Protein AF-F9X211-F1 (afdb_monomer_lite)

Radius of gyration: 18.57 Å; chains: 1; bounding box: 54×47×47 Å

pLDDT: mean 82.19, std 22.1, range [22.78, 98.81]

Organism: Zymoseptoria tritici (strain CBS 115943 / IPO323) (NCBI:txid336722)

InterPro domains:
  IPR004045 Glutathione S-transferase, N-terminal [PF13409] (45-105)
  IPR004045 Glutathione S-transferase, N-terminal [PS50404] (29-111)
  IPR004046 Glutathione S-transferase, C-terminal [PF00043] (162-234)
  IPR010987 Glutathione S-transferase, C-terminal-like [PS50405] (117-248)
  IPR036249 Thioredoxin-like superfamily [SSF52833] (47-133)
  IPR036282 Glutathione S-transferase, C-terminal domain superfamily [SSF47616] (102-243)
  IPR040079 Glutathione transferase family [SFLDS00019] (44-233)

Sequence (248 aa):
MGIEISPWSLIRVVQTAWKCIPASDICTANDITADQTSYINYIKPIILAEELKVDYTMSIIDTKTEWAYRIHPERMVPALRDYDLATGQVARVFESTACLYYLAEKFDTDGTWTGRGPAERAQVHSWMALQTAGLGPTAKFWLYFLRGYPTRESPVQLPRTIDKFREATMKQWDLLDARLSQPEHLYIALPGRPTLADVAFLPFAMPAIFEIFGVDISRWPKIAAWSTRMMERPAVKKVLDMAPNIGQ

Secondary structure (DSSP, 8-state):
-----------EE-----S---GGG----SS-PPPTTTHHHHHHHHHHHHHTT------EE-TTSGGGGGT-TT--S-EEEEE-TTT--EEEEESHHHHHHHHHHHH-TTSTTT-SHHHHHHHHHHHHHHIIIIIHHHHHHHHHHHHTSS-SSS----HHHHHHHHHHHHHHHHHHHHHHTSTT-SSSSSSSS--HHHHHHGGGSSHHHHHHTT--GGGSHHHHHHHHHHHTSHHHHHHHHHGGGTT-

Foldseek 3Di:
DDDPDADDQAKEKDEFEDDDDPPVPADPDQFGAHAPQRLLQQLLLQLLCLVLVHHGDMGTDDLVDPCCCVQPVVSHDDWYWYQDPVVRDIDRGDDSLRSNVVCCVVRVVVCQACHDDDPLNVLSVVLSVCLRVALVVLLVQLLCLVQAVPHNVDHDHDPVSNVVSVVSNVVVLVVQLVQLPDPQPLERRHGPHYHSSRSSCLSRQEPSNCVSVVHDSVVRVSSHSSSVVVCPPPSNVVSVVVRNGPND

Structure (mmCIF, N/CA/C/O backbone):
data_AF-F9X211-F1
#
_entry.id   AF-F9X211-F1
#
loop_
_atom_site.group_PDB
_atom_site.id
_atom_site.type_symbol
_atom_site.label_atom_id
_atom_site.label_alt_id
_atom_site.label_comp_id
_atom_site.label_asym_id
_atom_site.label_entity_id
_atom_site.label_seq_id
_atom_site.pdbx_PDB_ins_code
_atom_site.Cartn_x
_atom_site.Cartn_y
_atom_site.Cartn_z
_atom_site.occupancy
_atom_site.B_iso_or_equiv
_atom_site.auth_seq_id
_atom_site.auth_comp_id
_atom_site.auth_asym_id
_atom_site.auth_atom_id
_atom_site.pdbx_PDB_model_num
ATOM 1 N N . MET A 1 1 ? 38.180 16.757 -7.086 1.00 32.03 1 MET A N 1
ATOM 2 C CA . MET A 1 1 ? 37.660 15.452 -7.547 1.00 32.03 1 MET A CA 1
ATOM 3 C C . MET A 1 1 ? 36.151 15.548 -7.527 1.00 32.03 1 MET A C 1
ATOM 5 O O . MET A 1 1 ? 35.590 15.726 -6.455 1.00 32.03 1 MET A O 1
ATOM 9 N N . GLY A 1 2 ? 35.541 15.604 -8.710 1.00 31.89 2 GLY A N 1
ATOM 10 C CA . GLY A 1 2 ? 34.104 15.798 -8.871 1.00 31.89 2 GLY A CA 1
ATOM 11 C C . GLY A 1 2 ? 33.338 14.564 -8.416 1.00 31.89 2 GLY A C 1
ATOM 12 O O . GLY A 1 2 ? 33.664 13.451 -8.817 1.00 31.89 2 GLY A O 1
ATOM 13 N N . ILE A 1 3 ? 32.348 14.780 -7.558 1.00 25.53 3 ILE A N 1
ATOM 14 C CA . ILE A 1 3 ? 31.328 13.787 -7.244 1.00 25.53 3 ILE A CA 1
ATOM 15 C C . ILE A 1 3 ? 30.276 13.952 -8.340 1.00 25.53 3 ILE A C 1
ATOM 17 O O . ILE A 1 3 ? 29.573 14.959 -8.363 1.00 25.53 3 ILE A O 1
ATOM 21 N N . GLU A 1 4 ? 30.215 13.018 -9.288 1.00 22.78 4 GLU A N 1
ATOM 22 C CA . GLU A 1 4 ? 29.075 12.917 -10.203 1.00 22.78 4 GLU A CA 1
ATOM 23 C C . GLU A 1 4 ? 27.833 12.573 -9.376 1.00 22.78 4 GLU A C 1
ATOM 25 O O . GLU A 1 4 ? 27.704 11.483 -8.817 1.00 22.78 4 GLU A O 1
ATOM 30 N N . ILE A 1 5 ? 26.940 13.552 -9.243 1.00 27.19 5 ILE A N 1
ATOM 31 C CA . ILE A 1 5 ? 25.670 13.411 -8.539 1.00 27.19 5 ILE A CA 1
ATOM 32 C C . ILE A 1 5 ? 24.675 12.802 -9.527 1.00 27.19 5 ILE A C 1
ATOM 34 O O . ILE A 1 5 ? 24.327 13.415 -10.533 1.00 27.19 5 ILE A O 1
ATOM 38 N N . SER A 1 6 ? 24.229 11.583 -9.227 1.00 29.33 6 SER A N 1
ATOM 39 C CA . SER A 1 6 ? 23.206 10.857 -9.982 1.00 29.33 6 SER A CA 1
ATOM 40 C C . SER A 1 6 ? 21.919 11.696 -10.139 1.00 29.33 6 SER A C 1
ATOM 42 O O . SER A 1 6 ? 21.375 12.155 -9.129 1.00 29.33 6 SER A O 1
ATOM 44 N N . PRO A 1 7 ? 21.378 11.860 -11.360 1.00 26.47 7 PRO A N 1
ATOM 45 C CA . PRO A 1 7 ? 20.152 12.602 -11.616 1.00 26.47 7 PRO A CA 1
ATOM 46 C C . PRO A 1 7 ? 18.940 11.737 -11.254 1.00 26.47 7 PRO A C 1
ATOM 48 O O . PRO A 1 7 ? 18.639 10.739 -11.898 1.00 26.47 7 PRO A O 1
ATOM 51 N N . TRP A 1 8 ? 18.271 12.089 -10.157 1.00 28.70 8 TRP A N 1
ATOM 52 C CA . TRP A 1 8 ? 16.987 11.508 -9.774 1.00 28.70 8 TRP A CA 1
ATOM 53 C C . TRP A 1 8 ? 16.081 12.592 -9.202 1.00 28.70 8 TRP A C 1
ATOM 55 O O . TRP A 1 8 ? 16.174 12.964 -8.032 1.00 28.70 8 TRP A O 1
ATOM 65 N N . SER A 1 9 ? 15.214 13.131 -10.054 1.00 25.83 9 SER A N 1
ATOM 66 C CA . SER A 1 9 ? 14.096 14.007 -9.692 1.00 25.83 9 SER A CA 1
ATOM 67 C C . SER A 1 9 ? 12.856 13.140 -9.520 1.00 25.83 9 SER A C 1
ATOM 69 O O . SER A 1 9 ? 12.297 12.654 -10.497 1.00 25.83 9 SER A O 1
ATOM 71 N N . LEU A 1 10 ? 12.455 12.894 -8.277 1.00 28.59 10 LEU A N 1
ATOM 72 C CA . LEU A 1 10 ? 11.209 12.210 -7.953 1.00 28.59 10 LEU A CA 1
ATOM 73 C C . LEU A 1 10 ? 10.558 12.986 -6.819 1.00 28.59 10 LEU A C 1
ATOM 75 O O . LEU A 1 10 ? 11.102 13.076 -5.719 1.00 28.59 10 LEU A O 1
ATOM 79 N N . ILE A 1 11 ? 9.427 13.583 -7.156 1.00 30.09 11 ILE A N 1
ATOM 80 C CA . ILE A 1 11 ? 8.658 14.524 -6.358 1.00 30.09 11 ILE A CA 1
ATOM 81 C C . ILE A 1 11 ? 7.763 13.745 -5.414 1.00 30.09 11 ILE A C 1
ATOM 83 O O . ILE A 1 11 ? 7.150 12.747 -5.788 1.00 30.09 11 ILE A O 1
ATOM 87 N N . ARG A 1 12 ? 7.761 14.139 -4.146 1.00 34.91 12 ARG A N 1
ATOM 88 C CA . ARG A 1 12 ? 7.467 13.202 -3.076 1.00 34.91 12 ARG A CA 1
ATOM 89 C C . ARG A 1 12 ? 6.676 13.893 -1.965 1.00 34.91 12 ARG A C 1
ATOM 91 O O . ARG A 1 12 ? 7.171 14.758 -1.253 1.00 34.91 12 ARG A O 1
ATOM 98 N N . VAL A 1 13 ? 5.406 13.508 -1.867 1.00 31.52 13 VAL A N 1
ATOM 99 C CA . VAL A 1 13 ? 4.410 14.049 -0.934 1.00 31.52 13 VAL A CA 1
ATOM 100 C C . VAL A 1 13 ? 4.615 13.452 0.458 1.00 31.52 13 VAL A C 1
ATOM 102 O O . VAL A 1 13 ? 4.518 12.234 0.624 1.00 31.52 13 VAL A O 1
ATOM 105 N N . VAL A 1 14 ? 4.869 14.307 1.452 1.00 35.16 14 VAL A N 1
ATOM 106 C CA . VAL A 1 14 ? 4.871 13.986 2.886 1.00 35.16 14 VAL A CA 1
ATOM 107 C C . VAL A 1 14 ? 4.392 15.185 3.670 1.00 35.16 14 VAL A C 1
ATOM 109 O O . VAL A 1 14 ? 5.140 16.136 3.846 1.00 35.16 14 VAL A O 1
ATOM 112 N N . GLN A 1 15 ? 3.177 15.100 4.201 1.00 39.94 15 GLN A N 1
ATOM 113 C CA . GLN A 1 15 ? 2.928 14.938 5.639 1.00 39.94 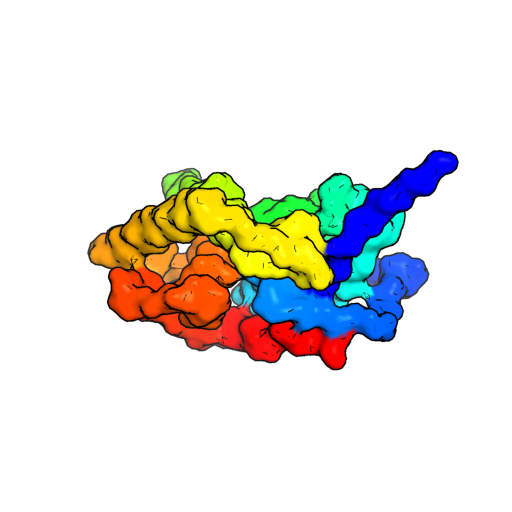15 GLN A CA 1
ATOM 114 C C . GLN A 1 15 ? 1.419 14.698 5.814 1.00 39.94 15 GLN A C 1
ATOM 116 O O . GLN A 1 15 ? 0.646 14.997 4.917 1.00 39.94 15 GLN A O 1
ATOM 121 N N . THR A 1 16 ? 0.977 14.146 6.938 1.00 29.95 16 THR A N 1
ATOM 122 C CA . THR A 1 16 ? -0.365 14.412 7.470 1.00 29.95 16 THR A CA 1
ATOM 123 C C . THR A 1 16 ? -0.140 15.200 8.752 1.00 29.95 16 THR A C 1
ATOM 125 O O . THR A 1 16 ? 0.173 14.604 9.781 1.00 29.95 16 THR A O 1
ATOM 128 N N . ALA A 1 17 ? -0.158 16.534 8.698 1.00 28.16 17 ALA A N 1
ATOM 129 C CA . ALA A 1 17 ? -0.097 17.330 9.921 1.00 28.16 17 ALA A CA 1
ATOM 130 C C . ALA A 1 17 ? -1.495 17.411 10.534 1.00 28.16 17 ALA A C 1
ATOM 132 O O . ALA A 1 17 ? -2.423 17.945 9.924 1.00 28.16 17 ALA A O 1
ATOM 133 N N . TRP A 1 18 ? -1.616 16.899 11.748 1.00 34.53 18 TRP A N 1
ATOM 134 C CA . TRP A 1 18 ? -2.679 17.275 12.660 1.00 34.53 18 TRP A CA 1
ATOM 135 C C . TRP A 1 18 ? -2.299 18.618 13.273 1.00 34.53 18 TRP A C 1
ATOM 137 O O . TRP A 1 18 ? -1.167 18.776 13.721 1.00 34.53 18 TRP A O 1
ATOM 147 N N . LYS A 1 19 ? -3.216 19.587 13.160 1.00 27.38 19 LYS A N 1
ATOM 148 C CA . LYS A 1 19 ? -3.134 21.005 13.561 1.00 27.38 19 LYS A CA 1
ATOM 149 C C . LYS A 1 19 ? -1.798 21.467 14.176 1.00 27.38 19 LYS A C 1
ATOM 151 O O . LYS A 1 19 ? -1.465 21.124 15.305 1.00 27.38 19 LYS A O 1
ATOM 156 N N . CYS A 1 20 ? -1.174 22.408 13.461 1.00 36.00 20 CYS A N 1
ATOM 157 C CA . CYS A 1 20 ? -0.188 23.383 13.947 1.00 36.00 20 CYS A CA 1
ATOM 158 C C . CYS A 1 20 ? 1.288 22.956 13.880 1.00 36.00 20 CYS A C 1
ATOM 160 O O . CYS A 1 20 ? 1.929 22.659 14.884 1.00 36.00 20 CYS A O 1
ATOM 162 N N . ILE A 1 21 ? 1.866 23.068 12.680 1.00 36.97 21 ILE A N 1
ATOM 163 C CA . ILE A 1 21 ? 3.299 23.353 12.516 1.00 36.97 21 ILE A CA 1
ATOM 164 C C . ILE A 1 21 ? 3.473 24.888 12.582 1.00 36.97 21 ILE A C 1
ATOM 166 O O . ILE A 1 21 ? 2.648 25.598 11.999 1.00 36.97 21 ILE A O 1
ATOM 170 N N . PRO A 1 22 ? 4.512 25.438 13.241 1.00 35.69 22 PRO A N 1
ATOM 171 C CA . PRO A 1 22 ? 4.901 26.835 13.055 1.00 35.69 22 PRO A CA 1
ATOM 172 C C . PRO A 1 22 ? 5.180 27.107 11.571 1.00 35.69 22 PRO A C 1
ATOM 174 O O . PRO A 1 22 ? 5.914 26.355 10.935 1.00 35.69 22 PRO A O 1
ATOM 177 N N . ALA A 1 23 ? 4.626 28.185 11.012 1.00 38.94 23 ALA A N 1
ATOM 178 C CA . ALA A 1 23 ? 4.733 28.505 9.582 1.00 38.94 23 ALA A CA 1
ATOM 179 C C . ALA A 1 23 ? 6.182 28.537 9.042 1.00 38.94 23 ALA A C 1
ATOM 181 O O . ALA A 1 23 ? 6.394 28.346 7.851 1.00 38.94 23 ALA A O 1
ATOM 182 N N . SER A 1 24 ? 7.179 28.726 9.913 1.00 40.41 24 SER A N 1
ATOM 183 C CA . SER A 1 24 ? 8.608 28.735 9.579 1.00 40.41 24 SER A CA 1
ATOM 184 C C . SER A 1 24 ? 9.193 27.378 9.162 1.00 40.41 24 SER A C 1
ATOM 186 O O . SER A 1 24 ? 10.258 27.360 8.554 1.00 40.41 24 SER A O 1
ATOM 188 N N . ASP A 1 25 ? 8.525 26.262 9.475 1.00 41.16 25 ASP A N 1
ATOM 189 C CA . ASP A 1 25 ? 8.974 24.897 9.139 1.00 41.16 25 ASP A CA 1
ATOM 190 C C . ASP A 1 25 ? 8.213 24.302 7.935 1.00 41.16 25 ASP A C 1
ATOM 192 O O . ASP A 1 25 ? 8.443 23.153 7.551 1.00 41.16 25 ASP A O 1
ATOM 196 N N . ILE A 1 26 ? 7.283 25.062 7.344 1.00 42.41 26 ILE A N 1
ATOM 197 C CA . ILE A 1 26 ? 6.518 24.667 6.159 1.00 42.41 26 ILE A CA 1
ATOM 198 C C . ILE A 1 26 ? 7.215 25.272 4.940 1.00 42.41 26 ILE A C 1
ATOM 200 O O . ILE A 1 26 ? 7.052 26.452 4.640 1.00 42.41 26 ILE A O 1
ATOM 204 N N . CYS A 1 27 ? 7.987 24.469 4.208 1.00 37.09 27 CYS A N 1
ATOM 205 C CA . CYS A 1 27 ? 8.383 24.855 2.859 1.00 37.09 27 CYS A CA 1
ATOM 206 C C . CYS A 1 27 ? 7.134 24.822 1.970 1.00 37.09 27 CYS A C 1
ATOM 208 O O . CYS A 1 27 ? 6.645 23.752 1.612 1.00 37.09 27 CYS A O 1
ATOM 210 N N . THR A 1 28 ? 6.599 25.992 1.625 1.00 33.22 28 THR A N 1
ATOM 211 C CA . THR A 1 28 ? 5.613 26.123 0.550 1.00 33.22 28 THR A CA 1
ATOM 212 C C . THR A 1 28 ? 6.343 25.918 -0.771 1.00 33.22 28 THR A C 1
ATOM 214 O O . THR A 1 28 ? 7.085 26.790 -1.222 1.00 33.22 28 THR A O 1
ATOM 217 N N . ALA A 1 29 ? 6.192 24.732 -1.349 1.00 35.69 29 ALA A N 1
ATOM 218 C CA . ALA A 1 29 ? 6.724 24.405 -2.658 1.00 35.69 29 ALA A CA 1
ATOM 219 C C . ALA A 1 29 ? 5.881 25.093 -3.740 1.00 35.69 29 ALA A C 1
ATOM 221 O O . ALA A 1 29 ? 4.840 24.578 -4.136 1.00 35.69 29 ALA A O 1
ATOM 222 N N . ASN A 1 30 ? 6.335 26.249 -4.217 1.00 30.70 30 ASN A N 1
ATOM 223 C CA . ASN A 1 30 ? 6.031 26.642 -5.586 1.00 30.70 30 ASN A CA 1
ATOM 224 C C . ASN A 1 30 ? 6.999 25.832 -6.469 1.00 30.70 30 ASN A C 1
ATOM 226 O O . ASN A 1 30 ? 8.200 25.852 -6.208 1.00 30.70 30 ASN A O 1
ATOM 230 N N . ASP A 1 31 ? 6.468 25.086 -7.443 1.00 35.56 31 ASP A N 1
ATOM 231 C CA . ASP A 1 31 ? 7.193 24.361 -8.509 1.00 35.56 31 ASP A CA 1
ATOM 232 C C . ASP A 1 31 ? 7.623 22.895 -8.245 1.00 35.56 31 ASP A C 1
ATOM 234 O O . ASP A 1 31 ? 8.703 22.476 -8.665 1.00 35.56 31 ASP A O 1
ATOM 238 N N . ILE A 1 32 ? 6.792 22.063 -7.595 1.00 44.28 32 ILE A N 1
ATOM 239 C CA . ILE A 1 32 ? 7.086 20.623 -7.428 1.00 44.28 32 ILE A CA 1
ATOM 240 C C . ILE A 1 32 ? 5.886 19.727 -7.845 1.00 44.28 32 ILE A C 1
ATOM 242 O O . ILE A 1 32 ? 5.046 19.410 -7.013 1.00 44.28 32 ILE A O 1
ATOM 246 N N . THR A 1 33 ? 5.862 19.250 -9.101 1.00 46.03 33 THR A N 1
ATOM 247 C CA . THR A 1 33 ? 4.877 18.334 -9.739 1.00 46.03 33 THR A CA 1
ATOM 248 C C . THR A 1 33 ? 5.050 16.824 -9.484 1.00 46.03 33 THR A C 1
ATOM 250 O O . THR A 1 33 ? 6.086 16.237 -9.787 1.00 46.03 33 THR A O 1
ATOM 253 N N . ALA A 1 34 ? 4.020 16.119 -9.006 1.00 49.16 34 ALA A N 1
ATOM 254 C CA . ALA A 1 34 ? 4.051 14.652 -8.941 1.00 49.16 34 ALA A CA 1
ATOM 255 C C . ALA A 1 34 ? 4.165 14.015 -10.344 1.00 49.16 34 ALA A C 1
ATOM 257 O O . ALA A 1 34 ? 3.449 14.400 -11.266 1.00 49.16 34 ALA A O 1
ATOM 258 N N . ASP A 1 35 ? 5.027 13.003 -10.512 1.00 52.97 35 ASP A N 1
ATOM 259 C CA . ASP A 1 35 ? 5.039 12.199 -11.743 1.00 52.97 35 ASP A CA 1
ATOM 260 C C . ASP A 1 35 ? 4.050 11.021 -11.685 1.00 52.97 35 ASP A C 1
ATOM 262 O O . ASP A 1 35 ? 3.560 10.641 -10.617 1.00 52.97 35 ASP A O 1
ATOM 266 N N . GLN A 1 36 ? 3.813 10.386 -12.840 1.00 55.62 36 GLN A N 1
ATOM 267 C CA . GLN A 1 36 ? 2.843 9.293 -13.037 1.00 55.62 36 GLN A CA 1
ATOM 268 C C . GLN A 1 36 ? 3.014 8.076 -12.104 1.00 55.62 36 GLN A C 1
ATOM 270 O O . GLN A 1 36 ? 2.143 7.213 -12.061 1.00 55.62 36 GLN A O 1
ATOM 275 N N . THR A 1 37 ? 4.131 7.957 -11.383 1.00 58.44 37 THR A N 1
ATOM 276 C CA . THR A 1 37 ? 4.473 6.781 -10.559 1.00 58.44 37 THR A CA 1
ATOM 277 C C . THR A 1 37 ? 4.800 7.135 -9.108 1.00 58.44 37 THR A C 1
ATOM 279 O O . THR A 1 37 ? 4.840 6.259 -8.241 1.00 58.44 37 THR A O 1
ATOM 282 N N . SER A 1 38 ? 5.001 8.421 -8.822 1.00 63.94 38 SER A N 1
ATOM 283 C CA . SER A 1 38 ? 5.398 8.938 -7.510 1.00 63.94 38 SER A CA 1
ATOM 284 C C . SER A 1 38 ? 4.343 8.695 -6.436 1.00 63.94 38 SER A C 1
ATOM 286 O O . SER A 1 38 ? 4.676 8.548 -5.259 1.00 63.94 38 SER A O 1
ATOM 288 N N . TYR A 1 39 ? 3.075 8.599 -6.841 1.00 72.75 39 TYR A N 1
ATOM 289 C CA . TYR A 1 39 ? 1.938 8.543 -5.929 1.00 72.75 39 TYR A CA 1
ATOM 290 C C . TYR A 1 39 ? 1.676 7.189 -5.284 1.00 72.75 39 TYR A C 1
ATOM 292 O O . TYR A 1 39 ? 1.106 7.132 -4.196 1.00 72.75 39 TYR A O 1
ATOM 300 N N . ILE A 1 40 ? 2.195 6.109 -5.867 1.00 84.25 40 ILE A N 1
ATOM 301 C CA . ILE A 1 40 ? 1.875 4.722 -5.502 1.00 84.25 40 ILE A CA 1
ATOM 302 C C . ILE A 1 40 ? 2.027 4.428 -3.995 1.00 84.25 40 ILE A C 1
ATOM 304 O O . ILE A 1 40 ? 1.252 3.662 -3.426 1.00 84.25 40 ILE A O 1
ATOM 308 N N . ASN A 1 41 ? 3.008 5.020 -3.305 1.00 88.12 41 ASN A N 1
ATOM 309 C CA . ASN A 1 41 ? 3.178 4.771 -1.864 1.00 88.12 41 ASN A CA 1
ATOM 310 C C . ASN A 1 41 ? 2.510 5.820 -0.990 1.00 88.12 41 ASN A C 1
ATOM 312 O O . ASN A 1 41 ? 2.004 5.464 0.073 1.00 88.12 41 ASN A O 1
ATOM 316 N N . TYR A 1 42 ? 2.530 7.091 -1.396 1.00 85.19 42 TYR A N 1
ATOM 317 C CA . TYR A 1 42 ? 2.052 8.157 -0.525 1.00 85.19 42 TYR A CA 1
ATOM 318 C C . TYR A 1 42 ? 0.528 8.216 -0.448 1.00 85.19 42 TYR A C 1
ATOM 320 O O . TYR A 1 42 ? 0.005 8.683 0.558 1.00 85.19 42 TYR A O 1
ATOM 328 N N . ILE A 1 43 ? -0.196 7.685 -1.441 1.00 90.69 43 ILE A N 1
ATOM 329 C CA . ILE A 1 43 ? -1.663 7.646 -1.376 1.00 90.69 43 ILE A CA 1
ATOM 330 C C . ILE A 1 43 ? -2.181 6.723 -0.275 1.00 90.69 43 ILE A C 1
ATOM 332 O O . ILE A 1 43 ? -3.284 6.936 0.205 1.00 90.69 43 ILE A O 1
ATOM 336 N N . LYS A 1 44 ? -1.397 5.732 0.170 1.00 95.31 44 LYS A N 1
ATOM 337 C CA . LYS A 1 44 ? -1.823 4.759 1.187 1.00 95.31 44 LYS A CA 1
ATOM 338 C C . LYS A 1 44 ? -2.275 5.434 2.494 1.00 95.31 44 LYS A C 1
ATOM 340 O O . LYS A 1 44 ? -3.439 5.267 2.856 1.00 95.31 44 LYS A O 1
ATOM 345 N N . PRO A 1 45 ? -1.424 6.208 3.202 1.00 93.56 45 PRO A N 1
ATOM 346 C CA . PRO A 1 45 ? -1.851 6.888 4.425 1.00 93.56 45 PRO A CA 1
ATOM 347 C C . PRO A 1 45 ? -2.950 7.930 4.188 1.00 93.56 45 PRO A C 1
ATOM 349 O O . PRO A 1 45 ? -3.779 8.118 5.068 1.00 93.56 45 PRO A O 1
ATOM 352 N N . ILE A 1 46 ? -3.001 8.567 3.012 1.00 92.88 46 ILE A N 1
ATOM 353 C CA . ILE A 1 46 ? -4.046 9.551 2.682 1.00 92.88 46 ILE A CA 1
ATOM 354 C C . ILE A 1 46 ? -5.406 8.859 2.517 1.00 92.88 46 ILE A C 1
ATOM 356 O O . ILE A 1 46 ? -6.398 9.321 3.067 1.00 92.88 46 ILE A O 1
ATOM 360 N N . ILE A 1 47 ? -5.455 7.716 1.824 1.00 96.38 47 ILE A N 1
ATOM 361 C CA . ILE A 1 47 ? -6.672 6.902 1.700 1.00 96.38 47 ILE A CA 1
ATOM 362 C C . ILE A 1 47 ? -7.186 6.529 3.087 1.00 96.38 47 ILE A C 1
ATOM 364 O O . ILE A 1 47 ? -8.360 6.735 3.372 1.00 96.38 47 ILE A O 1
ATOM 368 N N . LEU A 1 48 ? -6.316 6.016 3.961 1.00 96.50 48 LEU A N 1
ATOM 369 C CA . LEU A 1 48 ? -6.739 5.619 5.301 1.00 96.50 48 LEU A CA 1
ATOM 370 C C . LEU A 1 48 ? -7.197 6.818 6.145 1.00 96.50 48 LEU A C 1
ATOM 372 O O . LEU A 1 48 ? -8.183 6.705 6.864 1.00 96.50 48 LEU A O 1
ATOM 376 N N . ALA A 1 49 ? -6.520 7.963 6.043 1.00 92.50 49 ALA A N 1
ATOM 377 C CA . ALA A 1 49 ? -6.945 9.205 6.684 1.00 92.50 49 ALA A CA 1
ATOM 378 C C . ALA A 1 49 ? -8.368 9.613 6.255 1.00 92.50 49 ALA A C 1
ATOM 380 O O . ALA A 1 49 ? -9.223 9.881 7.095 1.00 92.50 49 ALA A O 1
ATOM 381 N N . GLU A 1 50 ? -8.655 9.590 4.954 1.00 94.44 50 GLU A N 1
ATOM 382 C CA . GLU A 1 50 ? -9.988 9.892 4.422 1.00 94.44 50 GLU A CA 1
ATOM 383 C C . GLU A 1 50 ? -11.044 8.869 4.878 1.00 94.44 50 GLU A C 1
ATOM 385 O O . GLU A 1 50 ? -12.149 9.247 5.267 1.00 94.44 50 GLU A O 1
ATOM 390 N N . GLU A 1 51 ? -10.704 7.578 4.893 1.00 96.50 51 GLU A N 1
ATOM 391 C CA . GLU A 1 51 ? -11.583 6.507 5.384 1.00 96.50 51 GLU A CA 1
ATOM 392 C C . GLU A 1 51 ? -11.916 6.654 6.877 1.00 96.50 51 GLU A C 1
ATOM 394 O O . GLU A 1 51 ? -13.060 6.450 7.288 1.00 96.50 51 GLU A O 1
ATOM 399 N N . LEU A 1 52 ? -10.929 7.045 7.686 1.00 90.88 52 LEU A N 1
ATOM 400 C CA . LEU A 1 52 ? -11.073 7.278 9.126 1.00 90.88 52 LEU A CA 1
ATOM 401 C C . LEU A 1 52 ? -11.648 8.664 9.456 1.00 90.88 52 LEU A C 1
ATOM 403 O O . LEU A 1 52 ? -11.849 8.969 10.630 1.00 90.88 52 LEU A O 1
ATOM 407 N N . LYS A 1 53 ? -11.936 9.497 8.442 1.00 90.62 53 LYS A N 1
ATOM 408 C CA . LYS A 1 53 ? -12.409 10.890 8.594 1.00 90.62 53 LYS A CA 1
ATOM 409 C C . LYS A 1 53 ? -11.495 11.710 9.500 1.00 90.62 53 LYS A C 1
ATOM 411 O O . LYS A 1 53 ? -11.925 12.441 10.390 1.00 90.62 53 LYS A O 1
ATOM 416 N N . VAL A 1 54 ? -10.214 11.516 9.261 1.00 81.94 54 VAL A N 1
ATOM 417 C CA . VAL A 1 54 ? -9.101 12.063 10.005 1.00 81.94 54 VAL A CA 1
ATOM 418 C C . VAL A 1 54 ? -8.638 13.330 9.280 1.00 81.94 54 VAL A C 1
ATOM 420 O O . VAL A 1 54 ? -8.359 13.283 8.084 1.00 81.94 54 VAL A O 1
ATOM 423 N N . ASP A 1 55 ? -8.557 14.461 9.984 1.00 78.19 55 ASP A N 1
ATOM 424 C CA . ASP A 1 55 ? -7.998 15.692 9.419 1.00 78.19 55 ASP A CA 1
ATOM 425 C C . ASP A 1 55 ? -6.498 15.527 9.153 1.00 78.19 55 ASP A C 1
ATOM 427 O O . ASP A 1 55 ? -5.751 14.954 9.943 1.00 78.19 55 ASP A O 1
ATOM 431 N N . TYR A 1 56 ? -6.015 16.086 8.050 1.00 76.50 56 TYR A N 1
ATOM 432 C CA . TYR A 1 56 ? -4.591 16.091 7.760 1.00 76.50 56 TYR A CA 1
ATOM 433 C C . TYR A 1 56 ? -4.189 17.306 6.936 1.00 76.50 56 TYR A C 1
ATOM 435 O O . TYR A 1 56 ? -4.958 17.846 6.147 1.00 76.50 56 TYR A O 1
ATOM 443 N N . THR A 1 57 ? -2.932 17.705 7.096 1.00 73.44 57 THR A N 1
ATOM 444 C CA . THR A 1 57 ? -2.274 18.681 6.224 1.00 73.44 57 THR A CA 1
ATOM 445 C C . THR A 1 57 ? -1.225 17.976 5.395 1.00 73.44 57 THR A C 1
ATOM 447 O O . THR A 1 57 ? -0.346 17.333 5.966 1.00 73.44 57 THR A O 1
ATOM 450 N N . MET A 1 58 ? -1.302 18.136 4.078 1.00 73.75 58 MET A N 1
ATOM 451 C CA . MET A 1 58 ? -0.353 17.570 3.133 1.00 73.75 58 MET A CA 1
ATOM 452 C C . MET A 1 58 ? 0.749 18.568 2.793 1.00 73.75 58 MET A C 1
ATOM 454 O O . MET A 1 58 ? 0.458 19.655 2.302 1.00 73.75 58 MET A O 1
ATOM 458 N N . SER A 1 59 ? 2.004 18.178 3.015 1.00 70.94 59 SER A N 1
ATOM 459 C CA . SER A 1 59 ? 3.167 18.957 2.582 1.00 70.94 59 SER A CA 1
ATOM 460 C C . SER A 1 59 ? 3.857 18.268 1.402 1.00 70.94 59 SER A C 1
ATOM 462 O O . SER A 1 59 ? 3.967 17.040 1.342 1.00 70.94 59 SER A O 1
ATOM 464 N N . ILE A 1 60 ? 4.310 19.059 0.432 1.00 71.50 60 ILE A N 1
ATOM 465 C CA . ILE A 1 60 ? 5.087 18.588 -0.719 1.00 71.50 60 ILE A CA 1
ATOM 466 C C . ILE A 1 60 ? 6.532 18.989 -0.464 1.00 71.50 60 ILE A C 1
ATOM 468 O O . ILE A 1 60 ? 6.804 20.156 -0.185 1.00 71.50 60 ILE A O 1
ATOM 472 N N . ILE A 1 61 ? 7.445 18.021 -0.505 1.00 66.94 61 ILE A N 1
ATOM 473 C CA . ILE A 1 61 ? 8.814 18.225 -0.035 1.00 66.94 61 ILE A CA 1
ATOM 474 C C . ILE A 1 61 ? 9.820 17.831 -1.116 1.00 66.94 61 ILE A C 1
ATOM 476 O O . ILE A 1 61 ? 9.624 16.851 -1.836 1.00 66.94 61 ILE A O 1
ATOM 480 N N . ASP A 1 62 ? 10.929 18.568 -1.201 1.00 69.62 62 ASP A N 1
ATOM 481 C CA . ASP A 1 62 ? 12.099 18.116 -1.952 1.00 69.62 62 ASP A CA 1
ATOM 482 C C . ASP A 1 62 ? 12.952 17.201 -1.066 1.00 69.62 62 ASP A C 1
ATOM 484 O O . ASP A 1 62 ? 13.641 17.645 -0.141 1.00 69.62 62 ASP A O 1
ATOM 488 N N . THR A 1 63 ? 12.938 15.905 -1.373 1.00 67.06 63 THR A N 1
ATOM 489 C CA . THR A 1 63 ? 13.691 14.885 -0.635 1.00 67.06 63 THR A CA 1
ATOM 490 C C . THR A 1 63 ? 15.210 14.989 -0.791 1.00 67.06 63 THR A C 1
ATOM 492 O O . THR A 1 63 ? 15.930 14.267 -0.108 1.00 67.06 63 THR A O 1
ATOM 495 N N . LYS A 1 64 ? 15.733 15.851 -1.672 1.00 65.81 64 LYS A N 1
ATOM 496 C CA . LYS A 1 64 ? 17.186 16.059 -1.833 1.00 65.81 64 LYS A CA 1
ATOM 497 C C . LYS A 1 64 ? 17.784 16.925 -0.728 1.00 65.81 64 LYS A C 1
ATOM 499 O O . LYS A 1 64 ? 18.987 16.869 -0.485 1.00 65.81 64 LYS A O 1
ATOM 504 N N . THR A 1 65 ? 16.950 17.719 -0.071 1.00 66.00 65 THR A N 1
ATOM 505 C CA . THR A 1 65 ? 17.369 18.643 0.980 1.00 66.00 65 THR A CA 1
ATOM 506 C C . THR A 1 65 ? 17.770 17.912 2.267 1.00 66.00 65 THR A C 1
ATOM 508 O O . THR A 1 65 ? 17.228 16.862 2.614 1.00 66.00 65 THR A O 1
ATOM 511 N N . GLU A 1 66 ? 18.709 18.490 3.020 1.00 65.06 66 GLU A N 1
ATOM 512 C CA . GLU A 1 66 ? 19.253 17.874 4.241 1.00 65.06 66 GLU A CA 1
ATOM 513 C C . GLU A 1 66 ? 18.200 17.714 5.353 1.00 65.06 66 GLU A C 1
ATOM 515 O O . GLU A 1 66 ? 18.274 16.819 6.193 1.00 65.06 66 GLU A O 1
ATOM 520 N N . TRP A 1 67 ? 17.162 18.555 5.368 1.00 68.12 67 TRP A N 1
ATOM 521 C CA . TRP A 1 67 ? 16.115 18.459 6.385 1.00 68.12 67 TRP A CA 1
ATOM 522 C C . TRP A 1 67 ? 15.224 17.221 6.210 1.00 68.12 67 TRP A C 1
ATOM 524 O O . TRP A 1 67 ? 14.641 16.770 7.199 1.00 68.12 67 TRP A O 1
ATOM 534 N N . ALA A 1 68 ? 15.178 16.611 5.018 1.00 63.62 68 ALA A N 1
ATOM 535 C CA . ALA A 1 68 ? 14.433 15.375 4.777 1.00 63.62 68 ALA A CA 1
ATOM 536 C C . ALA A 1 68 ? 14.918 14.212 5.669 1.00 63.62 68 ALA A C 1
ATOM 538 O O . ALA A 1 68 ? 14.109 13.377 6.077 1.00 63.62 68 ALA A O 1
ATOM 539 N N . TYR A 1 69 ? 16.195 14.203 6.077 1.00 60.59 69 TYR A N 1
ATOM 540 C CA . TYR A 1 69 ? 16.733 13.222 7.032 1.00 60.59 69 TYR A CA 1
ATOM 541 C C . TYR A 1 69 ? 16.085 13.294 8.417 1.00 60.59 69 TYR A C 1
ATOM 543 O O . TYR A 1 69 ? 16.017 12.291 9.125 1.00 60.59 69 TYR A O 1
ATOM 551 N N . ARG A 1 70 ? 15.570 14.465 8.814 1.00 70.38 70 ARG A N 1
ATOM 552 C CA . ARG A 1 70 ? 14.864 14.634 10.096 1.00 70.38 70 ARG A CA 1
ATOM 553 C C . ARG A 1 70 ? 13.486 13.966 10.101 1.00 70.38 70 ARG A C 1
ATOM 555 O O . ARG A 1 70 ? 12.848 13.913 11.154 1.00 70.38 70 ARG A O 1
ATOM 562 N N . ILE A 1 71 ? 13.024 13.508 8.938 1.00 68.88 71 ILE A N 1
ATOM 563 C CA . ILE A 1 71 ? 11.720 12.880 8.723 1.00 68.88 71 ILE A CA 1
ATOM 564 C C . ILE A 1 71 ? 11.889 11.412 8.331 1.00 68.88 71 ILE A C 1
ATOM 566 O O . ILE A 1 71 ? 11.225 10.554 8.908 1.00 68.88 71 ILE A O 1
ATOM 570 N N . HIS A 1 72 ? 12.778 11.123 7.379 1.00 76.56 72 HIS A N 1
ATOM 571 C CA . HIS A 1 72 ? 13.015 9.781 6.862 1.00 76.56 72 HIS A CA 1
ATOM 572 C C . HIS A 1 72 ? 14.524 9.544 6.683 1.00 76.56 72 HIS A C 1
ATOM 574 O O . HIS A 1 72 ? 15.153 10.283 5.923 1.00 76.56 72 HIS A O 1
ATOM 580 N N . PRO A 1 73 ? 15.118 8.491 7.279 1.00 82.38 73 PRO A N 1
ATOM 581 C CA . PRO A 1 73 ? 16.564 8.249 7.191 1.00 82.38 73 PRO A CA 1
ATOM 582 C C . PRO A 1 73 ? 17.048 8.031 5.747 1.00 82.38 73 PRO A C 1
ATOM 584 O O . PRO A 1 73 ? 18.100 8.527 5.364 1.00 82.38 73 PRO A O 1
ATOM 587 N N . GLU A 1 74 ? 16.248 7.366 4.910 1.00 79.56 74 GLU A N 1
ATOM 588 C CA . GLU A 1 74 ? 16.526 7.216 3.468 1.00 79.56 74 GLU A CA 1
ATOM 589 C C . GLU A 1 74 ? 15.986 8.347 2.573 1.00 79.56 74 GLU A C 1
ATOM 591 O O . GLU A 1 74 ? 16.102 8.263 1.353 1.00 79.56 74 GLU A O 1
ATOM 596 N N . ARG A 1 75 ? 15.377 9.400 3.141 1.00 78.12 75 ARG A N 1
ATOM 597 C CA . ARG A 1 75 ? 14.746 10.498 2.379 1.00 78.12 75 ARG A CA 1
ATOM 598 C C . ARG A 1 75 ? 13.675 10.007 1.388 1.00 78.12 75 ARG A C 1
ATOM 600 O O . ARG A 1 75 ? 13.554 10.497 0.267 1.00 78.12 75 ARG A O 1
ATOM 607 N N . MET A 1 76 ? 12.886 9.015 1.804 1.00 79.44 76 MET A N 1
ATOM 608 C CA . MET A 1 76 ? 11.794 8.443 1.014 1.00 79.44 76 MET A CA 1
ATOM 609 C C . MET A 1 76 ? 10.430 8.909 1.537 1.00 79.44 76 MET A C 1
ATOM 611 O O . MET A 1 76 ? 10.325 9.547 2.582 1.00 79.44 76 MET A O 1
ATOM 615 N N . VAL A 1 77 ? 9.376 8.603 0.778 1.00 78.00 77 VAL A N 1
ATOM 616 C CA . VAL A 1 77 ? 7.995 8.974 1.109 1.00 78.00 77 VAL A CA 1
ATOM 617 C C . VAL A 1 77 ? 7.066 7.781 0.909 1.00 78.00 77 VAL A C 1
ATOM 619 O O . VAL A 1 77 ? 7.354 6.929 0.057 1.00 78.00 77 VAL A O 1
ATOM 622 N N . PRO A 1 78 ? 5.937 7.721 1.630 1.00 83.62 78 PRO A N 1
ATOM 623 C CA . PRO A 1 78 ? 5.459 8.677 2.630 1.00 83.62 78 PRO A CA 1
ATOM 624 C C . PRO A 1 78 ? 6.197 8.588 3.972 1.00 83.62 78 PRO A C 1
ATOM 626 O O . PRO A 1 78 ? 6.863 7.603 4.282 1.00 83.62 78 PRO A O 1
ATOM 629 N N . ALA A 1 79 ? 6.004 9.626 4.772 1.00 83.06 79 ALA A N 1
ATOM 630 C CA . ALA A 1 79 ? 6.293 9.691 6.186 1.00 83.06 79 ALA A CA 1
ATOM 631 C C . ALA A 1 79 ? 5.230 10.582 6.850 1.00 83.06 79 ALA A C 1
ATOM 633 O O . ALA A 1 79 ? 4.579 11.399 6.196 1.00 83.06 79 ALA A O 1
ATOM 634 N N . LEU A 1 80 ? 5.029 10.400 8.146 1.00 80.62 80 LEU A N 1
ATOM 635 C CA . LEU A 1 80 ? 4.118 11.165 8.975 1.00 80.62 80 LEU A CA 1
ATOM 636 C C . LEU A 1 80 ? 4.907 11.819 10.099 1.00 80.62 80 LEU A C 1
ATOM 638 O O . LEU A 1 80 ? 5.868 11.260 10.636 1.00 80.62 80 LEU A O 1
ATOM 642 N N . ARG A 1 81 ? 4.447 13.001 10.484 1.00 77.69 81 ARG A N 1
ATOM 643 C CA . ARG A 1 81 ? 4.864 13.659 11.710 1.00 77.69 81 ARG A CA 1
ATOM 644 C C . ARG A 1 81 ? 3.609 14.147 12.406 1.00 77.69 81 ARG A C 1
ATOM 646 O O . ARG A 1 81 ? 2.883 14.969 11.848 1.00 77.69 81 ARG A O 1
ATOM 653 N N . ASP A 1 82 ? 3.396 13.626 13.602 1.00 77.12 82 ASP A N 1
ATOM 654 C CA . ASP A 1 82 ? 2.228 13.894 14.428 1.00 77.12 82 ASP A CA 1
ATOM 655 C C . ASP A 1 82 ? 2.683 14.501 15.757 1.00 77.12 82 ASP A C 1
ATOM 657 O O . ASP A 1 82 ? 3.613 13.991 16.390 1.00 77.12 82 ASP A O 1
ATOM 661 N N . TYR A 1 83 ? 2.076 15.626 16.127 1.00 73.06 83 TYR A N 1
ATOM 662 C CA . TYR A 1 83 ? 2.351 16.339 17.368 1.00 73.06 83 TYR A CA 1
ATOM 663 C C . TYR A 1 83 ? 1.154 16.168 18.296 1.00 73.06 83 TYR A C 1
ATOM 665 O O . TYR A 1 83 ? 0.062 16.667 18.021 1.00 73.06 83 TYR A O 1
ATOM 673 N N . ASP A 1 84 ? 1.361 15.480 19.409 1.00 72.75 84 ASP A N 1
ATOM 674 C CA . ASP A 1 84 ? 0.339 15.349 20.433 1.00 72.75 84 ASP A CA 1
ATOM 675 C C . ASP A 1 84 ? 0.371 16.581 21.346 1.00 72.75 84 ASP A C 1
ATOM 677 O O . ASP A 1 84 ? 1.287 16.763 22.146 1.00 72.75 84 ASP A O 1
ATOM 681 N N . LEU A 1 85 ? -0.648 17.437 21.225 1.00 66.00 85 LEU A N 1
ATOM 682 C CA . LEU A 1 85 ? -0.785 18.656 22.028 1.00 66.00 85 LEU A CA 1
ATOM 683 C C . LEU A 1 85 ? -0.975 18.374 23.525 1.00 66.00 85 LEU A C 1
ATOM 685 O O . LEU A 1 85 ? -0.636 19.227 24.342 1.00 66.00 85 LEU A O 1
ATOM 689 N N . ALA A 1 86 ? -1.525 17.214 23.891 1.00 71.75 86 ALA A N 1
ATOM 690 C CA . ALA A 1 86 ? -1.780 16.870 25.284 1.00 71.75 86 ALA A CA 1
ATOM 691 C C . ALA A 1 86 ? -0.501 16.411 25.995 1.00 71.75 86 ALA A C 1
ATOM 693 O O . ALA A 1 86 ? -0.301 16.724 27.167 1.00 71.75 86 ALA A O 1
ATOM 694 N N . THR A 1 87 ? 0.368 15.681 25.292 1.00 78.44 87 THR A N 1
ATOM 695 C CA . THR A 1 87 ? 1.595 15.106 25.871 1.00 78.44 87 THR A CA 1
ATOM 696 C C . THR A 1 87 ? 2.870 15.856 25.478 1.00 78.44 87 THR A C 1
ATOM 698 O O . THR A 1 87 ? 3.924 15.635 26.074 1.00 78.44 87 THR A O 1
ATOM 701 N N . GLY A 1 88 ? 2.802 16.728 24.471 1.00 74.69 88 GLY A N 1
ATOM 702 C CA . GLY A 1 88 ? 3.959 17.387 23.861 1.00 74.69 88 GLY A CA 1
ATOM 703 C C . GLY A 1 88 ? 4.855 16.439 23.053 1.00 74.69 88 GLY A C 1
ATOM 704 O O . GLY A 1 88 ? 5.944 16.838 22.629 1.00 74.69 88 GLY A O 1
ATOM 705 N N . GLN A 1 89 ? 4.440 15.183 22.855 1.00 78.25 89 GLN A N 1
ATOM 706 C CA . GLN A 1 89 ? 5.223 14.180 22.142 1.00 78.25 89 GLN A CA 1
ATOM 707 C C . GLN A 1 89 ? 5.128 14.357 20.627 1.00 78.25 89 GLN A C 1
ATOM 709 O O . GLN A 1 89 ? 4.107 14.769 20.080 1.00 78.25 89 GLN A O 1
ATOM 714 N N . VAL A 1 90 ? 6.212 13.995 19.935 1.00 77.56 90 VAL A N 1
ATOM 715 C CA . VAL A 1 90 ? 6.280 14.018 18.471 1.00 77.56 90 VAL A CA 1
ATOM 716 C C . VAL A 1 90 ? 6.537 12.616 17.954 1.00 77.56 90 VAL A C 1
ATOM 718 O O . VAL A 1 90 ? 7.638 12.086 18.119 1.00 77.56 90 VAL A O 1
ATOM 721 N N . ALA A 1 91 ? 5.550 12.040 17.275 1.00 78.69 91 ALA A N 1
ATOM 722 C CA . ALA A 1 91 ? 5.733 10.804 16.532 1.00 78.69 91 ALA A CA 1
ATOM 723 C C . ALA A 1 91 ? 6.282 11.119 15.137 1.00 78.69 91 ALA A C 1
ATOM 725 O O . ALA A 1 91 ? 5.772 11.992 14.432 1.00 78.69 91 ALA A O 1
ATOM 726 N N . ARG A 1 92 ? 7.330 10.398 14.734 1.00 82.56 92 ARG A N 1
ATOM 727 C CA . ARG A 1 92 ? 7.860 10.390 13.366 1.00 82.56 92 ARG A CA 1
ATOM 728 C C . ARG A 1 92 ? 7.741 8.972 12.840 1.00 82.56 92 ARG A C 1
ATOM 730 O O . ARG A 1 92 ? 8.320 8.061 13.425 1.00 82.56 92 ARG A O 1
ATOM 737 N N . VAL A 1 93 ? 6.984 8.796 11.767 1.00 83.81 93 VAL A N 1
ATOM 738 C CA . VAL A 1 93 ? 6.688 7.477 11.205 1.00 83.81 93 VAL A CA 1
ATOM 739 C C . VAL A 1 93 ? 7.069 7.498 9.741 1.00 83.81 93 VAL A C 1
ATOM 741 O O . VAL A 1 93 ? 6.579 8.326 8.987 1.00 83.81 93 VAL A O 1
ATOM 744 N N . PHE A 1 94 ? 7.957 6.609 9.334 1.00 86.25 94 PHE A N 1
ATOM 745 C CA . PHE A 1 94 ? 8.326 6.396 7.940 1.00 86.25 94 PHE A CA 1
ATOM 746 C C . PHE A 1 94 ? 7.931 4.978 7.530 1.00 86.25 94 PHE A C 1
ATOM 748 O O . PHE A 1 94 ? 7.557 4.191 8.391 1.00 86.25 94 PHE A O 1
ATOM 755 N N . GLU A 1 95 ? 8.007 4.670 6.235 1.00 90.81 95 GLU A N 1
ATOM 756 C CA . GLU A 1 95 ? 7.407 3.496 5.584 1.00 90.81 95 GLU A CA 1
ATOM 757 C C . GLU A 1 95 ? 5.883 3.532 5.470 1.00 90.81 95 GLU A C 1
ATOM 759 O O . GLU A 1 95 ? 5.146 3.691 6.441 1.00 90.81 95 GLU A O 1
ATOM 764 N N . SER A 1 96 ? 5.381 3.321 4.251 1.00 92.69 96 SER A N 1
ATOM 765 C CA . SER A 1 96 ? 3.953 3.493 3.954 1.00 92.69 96 SER A CA 1
ATOM 766 C C . SER A 1 96 ? 3.031 2.572 4.753 1.00 92.69 96 SER A C 1
ATOM 768 O O . SER A 1 96 ? 1.952 2.992 5.161 1.00 92.69 96 SER A O 1
ATOM 770 N N . THR A 1 97 ? 3.449 1.335 5.016 1.00 95.00 97 THR A N 1
ATOM 771 C CA . THR A 1 97 ? 2.669 0.373 5.802 1.00 95.00 97 THR A CA 1
ATOM 772 C C . THR A 1 97 ? 2.758 0.639 7.302 1.00 95.00 97 THR A C 1
ATOM 774 O O . THR A 1 97 ? 1.763 0.459 7.999 1.00 95.00 97 THR A O 1
ATOM 777 N N . ALA A 1 98 ? 3.883 1.151 7.802 1.00 95.25 98 ALA A N 1
ATOM 778 C CA . ALA A 1 98 ? 3.984 1.627 9.181 1.00 95.25 98 ALA A CA 1
ATOM 779 C C . ALA A 1 98 ? 3.144 2.895 9.410 1.00 95.25 98 ALA A C 1
ATOM 781 O O . ALA A 1 98 ? 2.488 3.017 10.441 1.00 95.25 98 ALA A O 1
ATOM 782 N N . CYS A 1 99 ? 3.075 3.794 8.421 1.00 93.81 99 CYS A N 1
ATOM 783 C CA . CYS A 1 99 ? 2.167 4.944 8.441 1.00 93.81 99 CYS A CA 1
ATOM 784 C C . CYS A 1 99 ? 0.698 4.498 8.558 1.00 93.81 99 CYS A C 1
ATOM 786 O O . CYS A 1 99 ? -0.045 5.056 9.363 1.00 93.81 99 CYS A O 1
ATOM 788 N N . LEU A 1 100 ? 0.290 3.469 7.800 1.00 96.94 100 LEU A N 1
ATOM 789 C CA . LEU A 1 100 ? -1.048 2.874 7.907 1.00 96.94 100 LEU A CA 1
ATOM 790 C C . LEU A 1 100 ? -1.320 2.333 9.318 1.00 96.94 100 LEU A C 1
ATOM 792 O O . LEU A 1 100 ? -2.361 2.631 9.896 1.00 96.94 100 LEU A O 1
ATOM 796 N N . TYR A 1 101 ? -0.376 1.579 9.890 1.00 96.69 101 TYR A N 1
ATOM 797 C CA . TYR A 1 101 ? -0.512 1.072 11.257 1.00 96.69 101 TYR A CA 1
ATOM 798 C C . TYR A 1 101 ? -0.648 2.179 12.289 1.00 96.69 101 TYR A C 1
ATOM 800 O O . TYR A 1 101 ? -1.507 2.084 13.155 1.00 96.69 101 TYR A O 1
ATOM 808 N N . TYR A 1 102 ? 0.178 3.218 12.195 1.00 94.19 102 TYR A N 1
ATOM 809 C CA . TYR A 1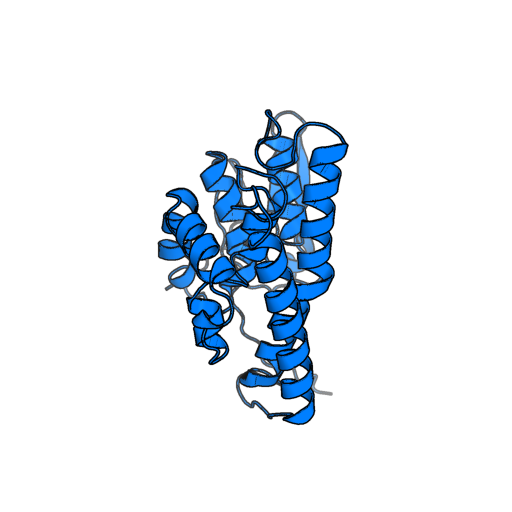 102 ? 0.147 4.327 13.138 1.00 94.19 102 TYR A CA 1
ATOM 810 C C . TYR A 1 102 ? -1.206 5.046 13.142 1.00 94.19 102 TYR A C 1
ATOM 812 O O . TYR A 1 102 ? -1.788 5.267 14.202 1.00 94.19 102 TYR A O 1
ATOM 820 N N . LEU A 1 103 ? -1.725 5.371 11.954 1.00 89.75 103 LEU A N 1
ATOM 821 C CA . LEU A 1 103 ? -3.037 6.004 11.819 1.00 89.75 103 LEU A CA 1
ATOM 822 C C . LEU A 1 103 ? -4.140 5.113 12.390 1.00 89.75 103 LEU A C 1
ATOM 824 O O . LEU A 1 103 ? -5.014 5.595 13.104 1.00 89.75 103 LEU A O 1
ATOM 828 N N . ALA A 1 104 ? -4.088 3.814 12.114 1.00 94.88 104 ALA A N 1
ATOM 829 C CA . ALA A 1 104 ? -5.102 2.906 12.611 1.00 94.88 104 ALA A CA 1
ATOM 830 C C . ALA A 1 104 ? -5.016 2.716 14.134 1.00 94.88 104 ALA A C 1
ATOM 832 O O . ALA A 1 104 ? -6.026 2.816 14.814 1.00 94.88 104 ALA A O 1
ATOM 833 N N . GLU A 1 105 ? -3.823 2.556 14.706 1.00 92.62 105 GLU A N 1
ATOM 834 C CA . GLU A 1 105 ? -3.652 2.453 16.162 1.00 92.62 105 GLU A CA 1
ATOM 835 C C . GLU A 1 105 ? -4.220 3.683 16.896 1.00 92.62 105 GLU A C 1
ATOM 837 O O . GLU A 1 105 ? -4.764 3.555 17.990 1.00 92.62 105 GLU A O 1
ATOM 842 N N . LYS A 1 106 ? -4.148 4.872 16.281 1.00 86.94 106 LYS A N 1
ATOM 843 C CA . LYS A 1 106 ? -4.663 6.113 16.871 1.00 86.94 106 LYS A CA 1
ATOM 844 C C . LYS A 1 106 ? -6.161 6.348 16.626 1.00 86.94 106 LYS A C 1
ATOM 846 O O . LYS A 1 106 ? -6.822 6.921 17.489 1.00 86.94 106 LYS A O 1
ATOM 851 N N . PHE A 1 107 ? -6.695 5.948 15.469 1.00 88.94 107 PHE A N 1
ATOM 852 C CA . PHE A 1 107 ? -8.031 6.377 15.019 1.00 88.94 107 PHE A CA 1
ATOM 853 C C . PHE A 1 107 ? -8.997 5.233 14.644 1.00 88.94 107 PHE A C 1
ATOM 855 O O . PHE A 1 107 ? -10.207 5.448 14.642 1.00 88.94 107 PHE A O 1
ATOM 862 N N . ASP A 1 108 ? -8.518 4.011 14.392 1.00 94.56 108 ASP A N 1
ATOM 863 C CA . ASP A 1 108 ? -9.336 2.810 14.114 1.00 94.56 108 ASP A CA 1
ATOM 864 C C . ASP A 1 108 ? -9.824 2.153 15.419 1.00 94.56 108 ASP A C 1
ATOM 866 O O . ASP A 1 108 ? -9.506 1.009 15.743 1.00 94.56 108 ASP A O 1
ATOM 870 N N . THR A 1 109 ? -10.587 2.910 16.210 1.00 92.44 109 THR A N 1
ATOM 871 C CA . THR A 1 109 ? -10.975 2.526 17.583 1.00 92.44 109 THR A CA 1
ATOM 872 C C . THR A 1 109 ? -11.832 1.257 17.691 1.00 92.44 109 THR A C 1
ATOM 874 O O . THR A 1 109 ? -11.882 0.649 18.759 1.00 92.44 109 THR A O 1
ATOM 877 N N . ASP A 1 110 ? -12.485 0.821 16.610 1.00 95.31 110 ASP A N 1
ATOM 878 C CA . ASP A 1 110 ? -13.350 -0.367 16.576 1.00 95.31 110 ASP A CA 1
ATOM 879 C C . ASP A 1 110 ? -12.708 -1.588 15.880 1.00 95.31 110 ASP A C 1
ATOM 881 O O . ASP A 1 110 ? -13.354 -2.635 15.705 1.00 95.31 110 ASP A O 1
ATOM 885 N N . GLY A 1 111 ? -11.436 -1.464 15.481 1.00 96.44 111 GLY A N 1
ATOM 886 C CA . GLY A 1 111 ? -10.676 -2.510 14.801 1.00 96.44 111 GLY A CA 1
ATOM 887 C C . GLY A 1 111 ? -11.220 -2.868 13.416 1.00 96.44 111 GLY A C 1
ATOM 888 O O . GLY A 1 111 ? -11.039 -4.005 12.958 1.00 96.44 111 GLY A O 1
ATOM 889 N N . THR A 1 112 ? -11.935 -1.957 12.752 1.00 96.31 112 THR A N 1
ATOM 890 C CA . THR A 1 112 ? -12.463 -2.191 11.404 1.00 96.31 112 THR A CA 1
ATOM 891 C C . THR A 1 112 ? -11.334 -2.437 10.410 1.00 96.31 112 THR A C 1
ATOM 893 O O . THR A 1 112 ? -11.401 -3.420 9.663 1.00 96.31 112 THR A O 1
ATOM 896 N N . TRP A 1 113 ? -10.283 -1.615 10.449 1.00 98.19 113 TRP A N 1
ATOM 897 C CA . TRP A 1 113 ? -9.154 -1.675 9.516 1.00 98.19 113 TRP A CA 1
ATOM 898 C C . TRP A 1 113 ? -8.028 -2.601 9.980 1.00 98.19 113 TRP A C 1
ATOM 900 O O . TRP A 1 113 ? -7.411 -3.281 9.154 1.00 98.19 113 TRP A O 1
ATOM 910 N N . THR A 1 114 ? -7.754 -2.631 11.283 1.00 97.69 114 THR A N 1
ATOM 911 C CA . THR A 1 114 ? -6.676 -3.419 11.906 1.00 97.69 114 THR A CA 1
ATOM 912 C C . THR A 1 114 ? -7.080 -4.849 12.229 1.00 97.69 114 THR A C 1
ATOM 914 O O . THR A 1 114 ? -6.211 -5.716 12.309 1.00 97.69 114 THR A O 1
ATOM 917 N N . GLY A 1 115 ? -8.377 -5.113 12.380 1.00 97.69 115 GLY A N 1
ATOM 918 C CA . GLY A 1 115 ? -8.906 -6.381 12.865 1.00 97.69 115 GLY A CA 1
ATOM 919 C C . GLY A 1 115 ? -9.197 -6.364 14.368 1.00 97.69 115 GLY A C 1
ATOM 920 O O . GLY A 1 115 ? -8.546 -5.683 15.163 1.00 97.69 115 GLY A O 1
ATOM 921 N N . ARG A 1 116 ? -10.186 -7.161 14.769 1.00 97.12 116 ARG A N 1
ATOM 922 C CA . ARG A 1 116 ? -10.669 -7.287 16.145 1.00 97.12 116 ARG A CA 1
ATOM 923 C C . ARG A 1 116 ? -9.990 -8.467 16.832 1.00 97.12 116 ARG A C 1
ATOM 925 O O . ARG A 1 116 ? -10.240 -9.631 16.527 1.00 97.12 116 ARG A O 1
ATOM 932 N N . GLY A 1 117 ? -9.123 -8.148 17.788 1.00 97.25 117 GLY A N 1
ATOM 933 C CA . GLY A 1 117 ? -8.367 -9.133 18.557 1.00 97.25 117 GLY A CA 1
ATOM 934 C C . GLY A 1 117 ? -7.184 -9.756 1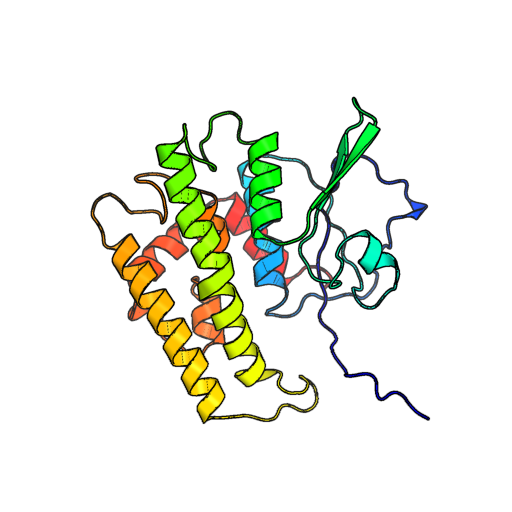7.797 1.00 97.25 117 GLY A C 1
ATOM 935 O O . GLY A 1 117 ? -6.923 -9.424 16.637 1.00 97.25 117 GLY A O 1
ATOM 936 N N . PRO A 1 118 ? -6.426 -10.653 18.453 1.00 98.12 118 PRO A N 1
ATOM 937 C CA . PRO A 1 118 ? -5.141 -11.121 17.932 1.00 98.12 118 PRO A CA 1
ATOM 938 C C . PRO A 1 118 ? -5.229 -11.879 16.603 1.00 98.12 118 PRO A C 1
ATOM 940 O O . PRO A 1 118 ? -4.360 -11.713 15.754 1.00 98.12 118 PRO A O 1
ATOM 943 N N . ALA A 1 119 ? -6.273 -12.689 16.401 1.00 98.31 119 ALA A N 1
ATOM 944 C CA . ALA A 1 119 ? -6.397 -13.530 15.210 1.00 98.31 119 ALA A CA 1
ATOM 945 C C . ALA A 1 119 ? -6.651 -12.712 13.932 1.00 98.31 119 ALA A C 1
ATOM 947 O O . ALA A 1 119 ? -5.982 -12.927 12.922 1.00 98.31 119 ALA A O 1
ATOM 948 N N . GLU A 1 120 ? -7.578 -11.749 13.971 1.00 98.25 120 GLU A N 1
ATOM 949 C CA . GLU A 1 120 ? -7.826 -10.867 12.826 1.00 98.25 120 GLU A CA 1
ATOM 950 C C . GLU A 1 120 ? -6.614 -9.964 12.556 1.00 98.25 120 GLU A C 1
ATOM 952 O O . GLU A 1 120 ? -6.168 -9.866 11.411 1.00 98.25 120 GLU A O 1
ATOM 957 N N . ARG A 1 121 ? -6.013 -9.387 13.611 1.00 98.38 121 ARG A N 1
ATOM 958 C CA . ARG A 1 121 ? -4.792 -8.568 13.492 1.00 98.38 121 ARG A CA 1
ATOM 959 C C . ARG A 1 121 ? -3.641 -9.352 12.871 1.00 98.38 121 ARG A C 1
ATOM 961 O O . ARG A 1 121 ? -2.937 -8.814 12.021 1.00 98.38 121 ARG A O 1
ATOM 968 N N . ALA A 1 122 ? -3.463 -10.623 13.237 1.00 98.56 122 ALA A N 1
ATOM 969 C CA . ALA A 1 122 ? -2.434 -11.477 12.649 1.00 98.56 122 ALA A CA 1
ATOM 970 C C . ALA A 1 122 ? -2.654 -11.697 11.143 1.00 98.56 122 ALA A C 1
ATOM 972 O O . ALA A 1 122 ? -1.691 -11.653 10.372 1.00 98.56 122 ALA A O 1
ATOM 973 N N . GLN A 1 123 ? -3.906 -11.878 10.705 1.00 98.38 123 GLN A N 1
ATOM 974 C CA . GLN A 1 123 ? -4.219 -12.014 9.279 1.00 98.38 123 GLN A CA 1
ATOM 975 C C . GLN A 1 123 ? -3.911 -10.725 8.516 1.00 98.38 123 GLN A C 1
ATOM 977 O O . GLN A 1 123 ? -3.163 -10.766 7.539 1.00 98.38 123 GLN A O 1
ATOM 982 N N . VAL A 1 124 ? -4.408 -9.576 8.988 1.00 98.69 124 VAL A N 1
ATOM 983 C CA . VAL A 1 124 ? -4.115 -8.264 8.382 1.00 98.69 124 VAL A CA 1
ATOM 984 C C . VAL A 1 124 ? -2.606 -8.028 8.319 1.00 98.69 124 VAL A C 1
ATOM 986 O O . VAL A 1 124 ? -2.076 -7.649 7.272 1.00 98.69 124 VAL A O 1
ATOM 989 N N . HIS A 1 125 ? -1.893 -8.339 9.404 1.00 98.50 125 HIS A N 1
ATOM 990 C CA . HIS A 1 125 ? -0.449 -8.163 9.472 1.00 98.50 125 HIS A CA 1
ATOM 991 C C . HIS A 1 125 ? 0.330 -9.060 8.524 1.00 98.50 125 HIS A C 1
ATOM 993 O O . HIS A 1 125 ? 1.256 -8.575 7.876 1.00 98.50 125 HIS A O 1
ATOM 999 N N . SER A 1 126 ? -0.066 -10.321 8.375 1.00 98.50 126 SER A N 1
ATOM 1000 C CA . SER A 1 126 ? 0.590 -11.233 7.436 1.00 98.50 126 SER A CA 1
ATOM 1001 C C . SER A 1 126 ? 0.539 -10.687 6.010 1.00 98.50 126 SER A C 1
ATOM 1003 O O . SER A 1 126 ? 1.554 -10.655 5.315 1.00 98.50 126 SER A O 1
ATOM 1005 N N . TRP A 1 127 ? -0.621 -10.177 5.588 1.00 98.56 127 TRP A N 1
ATOM 1006 C CA . TRP A 1 127 ? -0.776 -9.591 4.256 1.00 98.56 127 TRP A CA 1
ATOM 1007 C C . TRP A 1 127 ? -0.018 -8.268 4.103 1.00 98.56 127 TRP A C 1
ATOM 1009 O O . TRP A 1 127 ? 0.649 -8.057 3.092 1.00 98.56 127 TRP A O 1
ATOM 1019 N N . MET A 1 128 ? -0.045 -7.397 5.112 1.00 98.38 128 MET A N 1
ATOM 1020 C CA . MET A 1 128 ? 0.731 -6.148 5.118 1.00 98.38 128 MET A CA 1
ATOM 1021 C C . MET A 1 128 ? 2.242 -6.395 4.999 1.00 98.38 128 MET A C 1
ATOM 1023 O O . MET A 1 128 ? 2.933 -5.713 4.233 1.00 98.38 128 MET A O 1
ATOM 1027 N N . ALA A 1 129 ? 2.753 -7.392 5.725 1.00 98.12 129 ALA A N 1
ATOM 1028 C CA . ALA A 1 129 ? 4.147 -7.811 5.653 1.00 98.12 129 ALA A CA 1
ATOM 1029 C C . ALA A 1 129 ? 4.486 -8.362 4.259 1.00 98.12 129 ALA A C 1
ATOM 1031 O O . ALA A 1 129 ? 5.487 -7.951 3.670 1.00 98.12 129 ALA A O 1
ATOM 1032 N N . LEU A 1 130 ? 3.616 -9.201 3.682 1.00 98.12 130 LEU A N 1
ATOM 1033 C CA . LEU A 1 130 ? 3.775 -9.693 2.310 1.00 98.12 130 LEU A CA 1
ATOM 1034 C C . LEU A 1 130 ? 3.770 -8.553 1.278 1.00 98.12 130 LEU A C 1
ATOM 1036 O O . LEU A 1 130 ? 4.559 -8.580 0.337 1.00 98.12 130 LEU A O 1
ATOM 1040 N N . GLN A 1 131 ? 2.942 -7.520 1.454 1.00 97.69 131 GLN A N 1
ATOM 1041 C CA . GLN A 1 131 ? 2.943 -6.349 0.571 1.00 97.69 131 GLN A CA 1
ATOM 1042 C C . GLN A 1 131 ? 4.286 -5.608 0.620 1.00 97.69 131 GLN A C 1
ATOM 1044 O O . GLN A 1 131 ? 4.817 -5.224 -0.425 1.00 97.69 131 GLN A O 1
ATOM 1049 N N . THR A 1 132 ? 4.821 -5.418 1.829 1.00 96.44 132 THR A N 1
ATOM 1050 C CA . THR A 1 132 ? 6.051 -4.652 2.084 1.00 96.44 132 THR A CA 1
ATOM 1051 C C . THR A 1 132 ? 7.294 -5.406 1.615 1.00 96.44 132 THR A C 1
ATOM 1053 O O . THR A 1 132 ? 8.176 -4.804 1.013 1.00 96.44 132 THR A O 1
ATOM 1056 N N . ALA A 1 133 ? 7.358 -6.719 1.846 1.00 96.62 133 ALA A N 1
ATOM 1057 C CA . ALA A 1 133 ? 8.509 -7.550 1.487 1.00 96.62 133 ALA A CA 1
ATOM 1058 C C . ALA A 1 133 ? 8.419 -8.163 0.074 1.00 96.62 133 ALA A C 1
ATOM 1060 O O . ALA A 1 133 ? 9.437 -8.550 -0.494 1.00 96.62 133 ALA A O 1
ATOM 1061 N N . GLY A 1 134 ? 7.213 -8.272 -0.491 1.00 96.44 134 GLY A N 1
ATOM 1062 C CA . GLY A 1 134 ? 6.933 -8.976 -1.744 1.00 96.44 134 GLY A CA 1
ATOM 1063 C C . GLY A 1 134 ? 6.552 -8.036 -2.884 1.00 96.44 134 GLY A C 1
ATOM 1064 O O . GLY A 1 134 ? 7.421 -7.477 -3.560 1.00 96.44 134 GLY A O 1
ATOM 1065 N N . LEU A 1 135 ? 5.245 -7.890 -3.136 1.00 97.31 135 LEU A N 1
ATOM 1066 C CA . LEU A 1 135 ? 4.723 -7.184 -4.315 1.00 97.31 135 LEU A CA 1
ATOM 1067 C C . LEU A 1 135 ? 5.257 -5.748 -4.440 1.00 97.31 135 LEU A C 1
ATOM 1069 O O . LEU A 1 135 ? 5.668 -5.347 -5.528 1.00 97.31 135 LEU A O 1
ATOM 1073 N N . GLY A 1 136 ? 5.283 -4.990 -3.338 1.00 95.25 136 GLY A N 1
ATOM 1074 C CA . GLY A 1 136 ? 5.711 -3.591 -3.316 1.00 95.25 136 GLY A CA 1
ATOM 1075 C C . GLY A 1 136 ? 7.101 -3.359 -3.926 1.00 95.25 136 GLY A C 1
ATOM 1076 O O . GLY A 1 136 ? 7.208 -2.650 -4.931 1.00 95.25 136 GLY A O 1
ATOM 1077 N N . PRO A 1 137 ? 8.177 -3.929 -3.353 1.00 94.81 137 PRO A N 1
ATOM 1078 C CA . PRO A 1 137 ? 9.526 -3.778 -3.891 1.00 94.81 137 PRO A CA 1
ATOM 1079 C C . PRO A 1 137 ? 9.692 -4.459 -5.252 1.00 94.81 137 PRO A C 1
ATOM 1081 O O . PRO A 1 137 ? 10.323 -3.884 -6.135 1.00 94.81 137 PRO A O 1
ATOM 1084 N N . THR A 1 138 ? 9.092 -5.634 -5.468 1.00 96.81 138 THR A N 1
ATOM 1085 C CA . THR A 1 138 ? 9.248 -6.382 -6.730 1.00 96.81 138 THR A CA 1
ATOM 1086 C C . THR A 1 138 ? 8.726 -5.585 -7.929 1.00 96.81 138 THR A C 1
ATOM 1088 O O . THR A 1 138 ? 9.443 -5.421 -8.917 1.00 96.81 138 THR A O 1
ATOM 1091 N N . ALA A 1 139 ? 7.524 -5.009 -7.816 1.00 96.12 139 ALA A N 1
ATOM 1092 C CA . ALA A 1 139 ? 6.941 -4.177 -8.866 1.00 96.12 139 ALA A CA 1
ATOM 1093 C C . ALA A 1 139 ? 7.729 -2.871 -9.071 1.00 96.12 139 ALA A C 1
ATOM 1095 O O . ALA A 1 139 ? 7.940 -2.439 -10.205 1.00 96.12 139 ALA A O 1
ATOM 1096 N N . LYS A 1 140 ? 8.231 -2.252 -7.991 1.00 93.50 140 LYS A N 1
ATOM 1097 C CA . LYS A 1 140 ? 9.096 -1.062 -8.097 1.00 93.50 140 LYS A CA 1
ATOM 1098 C C . LYS A 1 140 ? 10.392 -1.355 -8.835 1.00 93.50 140 LYS A C 1
ATOM 1100 O O . LYS A 1 140 ? 10.789 -0.554 -9.675 1.00 93.50 140 LYS A O 1
ATOM 1105 N N . PHE A 1 141 ? 11.044 -2.479 -8.543 1.00 95.31 141 PHE A N 1
ATOM 1106 C CA . PHE A 1 141 ? 12.264 -2.862 -9.245 1.00 95.31 141 PHE A CA 1
ATOM 1107 C C . PHE A 1 141 ? 11.992 -3.191 -10.706 1.00 95.31 141 PHE A C 1
ATOM 1109 O O . PHE A 1 141 ? 12.770 -2.775 -11.561 1.00 95.31 141 PHE A O 1
ATOM 1116 N N . TRP A 1 142 ? 10.868 -3.840 -11.016 1.00 96.06 142 TRP A N 1
ATOM 1117 C CA . TRP A 1 142 ? 10.464 -4.017 -12.407 1.00 96.06 142 TRP A CA 1
ATOM 1118 C C . TRP A 1 142 ? 10.367 -2.670 -13.132 1.00 96.06 142 TRP A C 1
ATOM 1120 O O . TRP A 1 142 ? 11.026 -2.473 -14.152 1.00 96.06 142 TRP A O 1
ATOM 1130 N N . LEU A 1 143 ? 9.618 -1.716 -12.572 1.00 92.44 143 LEU A N 1
ATOM 1131 C CA . LEU A 1 143 ? 9.464 -0.383 -13.151 1.00 92.44 143 LEU A CA 1
ATOM 1132 C C . LEU A 1 143 ? 10.807 0.355 -13.268 1.00 92.44 143 LEU A C 1
ATOM 1134 O O . LEU A 1 143 ? 11.065 1.018 -14.272 1.00 92.44 143 LEU A O 1
ATOM 1138 N N . TYR A 1 144 ? 11.666 0.222 -12.257 1.00 92.69 144 TYR A N 1
ATOM 1139 C CA . TYR A 1 144 ? 12.998 0.814 -12.239 1.00 92.69 144 TYR A CA 1
ATOM 1140 C C . TYR A 1 144 ? 13.859 0.296 -13.392 1.00 92.69 144 TYR A C 1
ATOM 1142 O O . TYR A 1 144 ? 14.349 1.097 -14.179 1.00 92.69 144 TYR A O 1
ATOM 1150 N N . PHE A 1 145 ? 13.991 -1.018 -13.569 1.00 95.00 145 PHE A N 1
ATOM 1151 C CA . PHE A 1 145 ? 14.775 -1.563 -14.683 1.00 95.00 145 PHE A CA 1
ATOM 1152 C C . PHE A 1 145 ? 14.121 -1.329 -16.048 1.00 95.00 145 PHE A C 1
ATOM 1154 O O . PHE A 1 145 ? 14.831 -1.245 -17.044 1.00 95.00 145 PHE A O 1
ATOM 1161 N N . LEU A 1 146 ? 12.793 -1.187 -16.093 1.00 91.88 146 LEU A N 1
ATOM 1162 C CA . LEU A 1 146 ? 12.051 -0.916 -17.322 1.00 91.88 146 LEU A CA 1
ATOM 1163 C C . LEU A 1 146 ? 12.159 0.543 -17.787 1.00 91.88 146 LEU A C 1
ATOM 1165 O O . LEU A 1 146 ? 12.039 0.801 -18.979 1.00 91.88 146 LEU A O 1
ATOM 1169 N N . ARG A 1 147 ? 12.307 1.524 -16.887 1.00 88.94 147 ARG A N 1
ATOM 1170 C CA . ARG A 1 147 ? 12.204 2.954 -17.262 1.00 88.94 147 ARG A CA 1
ATOM 1171 C C . ARG A 1 147 ? 13.213 3.887 -16.598 1.00 88.94 147 ARG A C 1
ATOM 1173 O O . ARG A 1 147 ? 13.202 5.076 -16.887 1.00 88.94 147 ARG A O 1
ATOM 1180 N N . GLY A 1 148 ? 14.028 3.394 -15.675 1.00 86.56 148 GLY A N 1
ATOM 1181 C CA . GLY A 1 148 ? 14.848 4.247 -14.823 1.00 86.56 148 GLY A CA 1
ATOM 1182 C C . GLY A 1 148 ? 16.278 3.779 -14.594 1.00 86.56 148 GLY A C 1
ATOM 1183 O O . GLY A 1 148 ? 17.076 4.554 -14.101 1.00 86.56 148 GLY A O 1
ATOM 1184 N N . TYR A 1 149 ? 16.658 2.551 -14.913 1.00 90.06 149 TYR A N 1
ATOM 1185 C CA . TYR A 1 149 ? 18.043 2.141 -14.706 1.00 90.06 149 TYR A CA 1
ATOM 1186 C C . TYR A 1 149 ? 18.969 2.756 -15.768 1.00 90.06 149 TYR A C 1
ATOM 1188 O O . TYR A 1 149 ? 18.596 2.699 -16.929 1.00 90.06 149 TYR A O 1
ATOM 1196 N N . PRO A 1 150 ? 20.181 3.247 -15.439 1.00 88.44 150 PRO A N 1
ATOM 1197 C CA . PRO A 1 150 ? 20.640 3.631 -14.104 1.00 88.44 150 PRO A CA 1
ATOM 1198 C C . PRO A 1 150 ? 20.110 5.009 -13.684 1.00 88.44 150 PRO A C 1
ATOM 1200 O O . PRO A 1 150 ? 20.179 5.325 -12.496 1.00 88.44 150 PRO A O 1
ATOM 1203 N N . THR A 1 151 ? 19.607 5.799 -14.644 1.00 86.25 151 THR A N 1
ATOM 1204 C CA . THR A 1 151 ? 18.867 7.054 -14.450 1.00 86.25 151 THR A CA 1
ATOM 1205 C C . THR A 1 151 ? 17.706 7.149 -15.450 1.00 86.25 151 THR A C 1
ATOM 1207 O O . THR A 1 151 ? 17.723 6.498 -16.497 1.00 86.25 151 THR A O 1
ATOM 1210 N N . ARG A 1 152 ? 16.674 7.947 -15.145 1.00 78.19 152 ARG A N 1
ATOM 1211 C CA . ARG A 1 152 ? 15.517 8.152 -16.045 1.00 78.19 1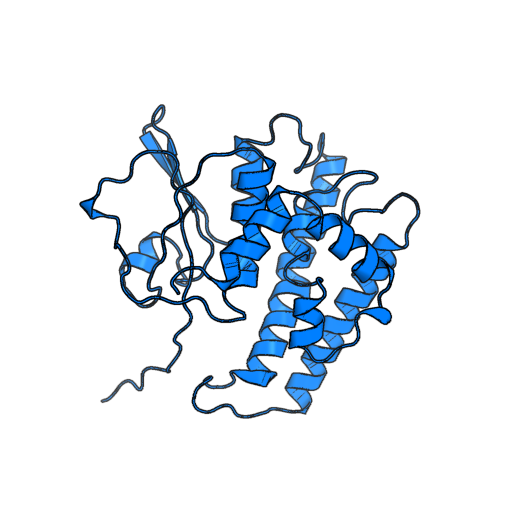52 ARG A CA 1
ATOM 1212 C C . ARG A 1 152 ? 15.847 8.984 -17.279 1.00 78.19 152 ARG A C 1
ATOM 1214 O O . ARG A 1 152 ? 15.176 8.850 -18.294 1.00 78.19 152 ARG A O 1
ATOM 1221 N N . GLU A 1 153 ? 16.847 9.847 -17.174 1.00 86.31 153 GLU A N 1
ATOM 1222 C CA . GLU A 1 153 ? 17.319 10.726 -18.243 1.00 86.31 153 GLU A CA 1
ATOM 1223 C C . GLU A 1 153 ? 18.084 9.933 -19.309 1.00 86.31 153 GLU A C 1
ATOM 1225 O O . GLU A 1 153 ? 17.995 10.252 -20.492 1.00 86.31 153 GLU A O 1
ATOM 1230 N N . SER A 1 154 ? 18.781 8.872 -18.889 1.00 89.12 154 SER A N 1
ATOM 1231 C CA . SER A 1 154 ? 19.592 8.013 -19.755 1.00 89.12 154 SER A CA 1
ATOM 1232 C C . SER A 1 154 ? 19.334 6.528 -19.460 1.00 89.12 154 SER A C 1
ATOM 1234 O O . SER A 1 154 ? 20.223 5.842 -18.943 1.00 89.12 154 SER A O 1
ATOM 1236 N N . PRO A 1 155 ? 18.126 6.006 -19.753 1.00 91.06 155 PRO A N 1
ATOM 1237 C CA . PRO A 1 155 ? 17.760 4.655 -19.367 1.00 91.06 155 PRO A CA 1
ATOM 1238 C C . PRO A 1 155 ? 18.437 3.594 -20.248 1.00 91.06 155 PRO A C 1
ATOM 1240 O O . PRO A 1 155 ? 18.500 3.698 -21.472 1.00 91.06 155 PRO A O 1
ATOM 1243 N N . VAL A 1 156 ? 18.876 2.516 -19.610 1.00 94.00 156 VAL A N 1
ATOM 1244 C CA . VAL A 1 156 ? 19.471 1.317 -20.193 1.00 94.00 156 VAL A CA 1
ATOM 1245 C C . VAL A 1 156 ? 18.607 0.120 -19.812 1.00 94.00 156 VAL A C 1
ATOM 1247 O O . VAL A 1 156 ? 18.414 -0.190 -18.638 1.00 94.00 156 VAL A O 1
ATOM 1250 N N . GLN A 1 157 ? 18.101 -0.587 -20.818 1.00 92.25 157 GLN A N 1
ATOM 1251 C CA . GLN A 1 157 ? 17.302 -1.789 -20.599 1.00 92.25 157 GLN A CA 1
ATOM 1252 C C . GLN A 1 157 ? 18.208 -2.984 -20.301 1.00 92.25 157 GLN A C 1
ATOM 1254 O O . GLN A 1 157 ? 19.181 -3.235 -21.012 1.00 92.25 157 GLN A O 1
ATOM 1259 N N . LEU A 1 158 ? 17.840 -3.769 -19.287 1.00 95.75 158 LEU A N 1
ATOM 1260 C CA . LEU A 1 158 ? 18.472 -5.047 -18.955 1.00 95.75 158 LEU A CA 1
ATOM 1261 C C . LEU A 1 158 ? 17.443 -6.176 -19.138 1.00 95.75 158 LEU A C 1
ATOM 1263 O O . LEU A 1 158 ? 16.806 -6.566 -18.158 1.00 95.75 158 LEU A O 1
ATOM 1267 N N . PRO A 1 159 ? 17.247 -6.718 -20.360 1.00 96.38 159 PRO A N 1
ATOM 1268 C CA . PRO A 1 159 ? 16.086 -7.555 -20.681 1.00 96.38 159 PRO A CA 1
ATOM 1269 C C . PRO A 1 159 ? 15.885 -8.745 -19.737 1.00 96.38 159 PRO A C 1
ATOM 1271 O O . PRO A 1 159 ? 14.801 -8.926 -19.196 1.00 96.38 159 PRO A O 1
ATOM 1274 N N . ARG A 1 160 ? 16.953 -9.495 -19.433 1.00 97.81 160 ARG A N 1
ATOM 1275 C CA . ARG A 1 160 ? 16.882 -10.643 -18.508 1.00 97.81 160 ARG A CA 1
ATOM 1276 C C . ARG A 1 160 ? 16.507 -10.238 -17.078 1.00 97.81 160 ARG A C 1
ATOM 1278 O O . ARG A 1 160 ? 15.811 -10.980 -16.392 1.00 97.81 160 ARG A O 1
ATOM 1285 N N . THR A 1 161 ? 16.965 -9.073 -16.624 1.00 97.38 161 THR A N 1
ATOM 1286 C CA . THR A 1 161 ? 16.627 -8.530 -15.300 1.00 97.38 161 THR A CA 1
ATOM 1287 C C . THR A 1 161 ? 15.170 -8.080 -15.265 1.00 97.38 161 THR A C 1
ATOM 1289 O O . THR A 1 161 ? 14.450 -8.395 -14.320 1.00 97.38 161 THR A O 1
ATOM 1292 N N . ILE A 1 162 ? 14.715 -7.397 -16.316 1.00 97.56 162 ILE A N 1
ATOM 1293 C CA . ILE A 1 162 ? 13.320 -6.971 -16.471 1.00 97.56 162 ILE A CA 1
ATOM 1294 C C . ILE A 1 162 ? 12.397 -8.187 -16.468 1.00 97.56 162 ILE A C 1
ATOM 1296 O O . ILE A 1 162 ? 11.437 -8.208 -15.703 1.00 97.56 162 ILE A O 1
ATOM 1300 N N . ASP A 1 163 ? 12.715 -9.223 -17.247 1.00 98.00 163 ASP A N 1
ATOM 1301 C CA . ASP A 1 163 ? 11.937 -10.462 -17.285 1.00 98.00 163 ASP A CA 1
ATOM 1302 C C . ASP A 1 163 ? 11.858 -11.137 -15.915 1.00 98.00 163 ASP A C 1
ATOM 1304 O O . ASP A 1 163 ? 10.777 -11.546 -15.490 1.00 98.00 163 ASP A O 1
ATOM 1308 N N . LYS A 1 164 ? 12.965 -11.169 -15.163 1.00 98.25 164 LYS A N 1
ATOM 1309 C CA . LYS A 1 164 ? 12.983 -11.726 -13.805 1.00 98.25 164 LYS A CA 1
ATOM 1310 C C . LYS A 1 164 ? 12.000 -11.014 -12.868 1.00 98.25 164 LYS A C 1
ATOM 1312 O O . LYS A 1 164 ? 11.267 -11.684 -12.137 1.00 98.25 164 LYS A O 1
ATOM 1317 N N . PHE A 1 165 ? 11.979 -9.680 -12.869 1.00 98.25 165 PHE A N 1
ATOM 1318 C CA . PHE A 1 165 ? 11.068 -8.906 -12.016 1.00 98.25 165 PHE A CA 1
ATOM 1319 C C . PHE A 1 165 ? 9.625 -8.906 -12.533 1.00 98.25 165 PHE A C 1
ATOM 1321 O O . PHE A 1 165 ? 8.695 -8.925 -11.722 1.00 98.25 165 PHE A O 1
ATOM 1328 N N . ARG A 1 166 ? 9.426 -8.968 -13.854 1.00 98.19 166 ARG A N 1
ATOM 1329 C CA . ARG A 1 166 ? 8.119 -9.185 -14.485 1.00 98.19 166 ARG A CA 1
ATOM 1330 C C . ARG A 1 166 ? 7.495 -10.491 -14.003 1.00 98.19 166 ARG A C 1
ATOM 1332 O O . ARG A 1 166 ? 6.396 -10.476 -13.458 1.00 98.19 166 ARG A O 1
ATOM 1339 N N . GLU A 1 167 ? 8.210 -11.606 -14.133 1.00 98.38 167 GLU A N 1
ATOM 1340 C CA . GLU A 1 167 ? 7.740 -12.920 -13.678 1.00 98.38 167 GLU A CA 1
ATOM 1341 C C . GLU A 1 167 ? 7.470 -12.950 -12.171 1.00 98.38 167 GLU A C 1
ATOM 1343 O O . GLU A 1 167 ? 6.466 -13.508 -11.728 1.00 98.38 167 GLU A O 1
ATOM 1348 N N . ALA A 1 168 ? 8.350 -12.345 -11.370 1.00 98.19 168 ALA A N 1
ATOM 1349 C CA . ALA A 1 168 ? 8.168 -12.276 -9.925 1.00 98.19 168 ALA A CA 1
ATOM 1350 C C . ALA A 1 168 ? 6.924 -11.457 -9.538 1.00 98.19 168 ALA A C 1
ATOM 1352 O O . ALA A 1 168 ? 6.190 -11.865 -8.640 1.00 98.19 168 ALA A O 1
ATOM 1353 N N . THR A 1 169 ? 6.650 -10.351 -10.237 1.00 98.44 169 THR A N 1
ATOM 1354 C CA . THR A 1 169 ? 5.449 -9.528 -10.015 1.00 98.44 169 THR A CA 1
ATOM 1355 C C . THR A 1 169 ? 4.185 -10.278 -10.429 1.00 98.44 169 THR A C 1
ATOM 1357 O O . THR A 1 169 ? 3.235 -10.336 -9.652 1.00 98.44 169 THR A O 1
ATOM 1360 N N . MET A 1 170 ? 4.191 -10.935 -11.595 1.00 98.44 170 MET A N 1
ATOM 1361 C CA . MET A 1 170 ? 3.058 -11.748 -12.056 1.00 98.44 170 MET A CA 1
ATOM 1362 C C . MET A 1 170 ? 2.717 -12.865 -11.063 1.00 98.44 170 MET A C 1
ATOM 1364 O O . MET A 1 170 ? 1.550 -13.031 -10.737 1.00 98.44 170 MET A O 1
ATOM 1368 N N . LYS A 1 171 ? 3.718 -13.541 -10.483 1.00 98.38 171 LYS A N 1
ATOM 1369 C CA . LYS A 1 171 ? 3.496 -14.553 -9.431 1.00 98.38 171 LYS A CA 1
ATOM 1370 C C . LYS A 1 171 ? 2.827 -13.988 -8.174 1.00 98.38 171 LYS A C 1
ATOM 1372 O O . LYS A 1 171 ? 2.067 -14.691 -7.515 1.00 98.38 171 LYS A O 1
ATOM 1377 N N . GLN A 1 172 ? 3.121 -12.739 -7.811 1.00 98.44 172 GLN A N 1
ATOM 1378 C CA . GLN A 1 172 ? 2.454 -12.078 -6.685 1.00 98.44 172 GLN A CA 1
ATOM 1379 C C . GLN A 1 172 ? 0.999 -11.724 -7.025 1.00 98.44 172 GLN A C 1
ATOM 1381 O O . GLN A 1 172 ? 0.132 -11.855 -6.163 1.00 98.44 172 GLN A O 1
ATOM 1386 N N . TRP A 1 173 ? 0.711 -11.329 -8.270 1.00 98.69 173 TRP A N 1
ATOM 1387 C CA . TRP A 1 173 ? -0.667 -11.155 -8.738 1.00 98.69 173 TRP A CA 1
ATOM 1388 C C . TRP A 1 173 ? -1.422 -12.489 -8.823 1.00 98.69 173 TRP A C 1
ATOM 1390 O O . TRP A 1 173 ? -2.562 -12.545 -8.377 1.00 98.69 173 TRP A O 1
ATOM 1400 N N . ASP A 1 174 ? -0.786 -13.582 -9.257 1.00 98.69 174 ASP A N 1
ATOM 1401 C CA . ASP A 1 174 ? -1.388 -14.926 -9.226 1.00 98.69 174 ASP A CA 1
ATOM 1402 C C . ASP A 1 174 ? -1.809 -15.310 -7.799 1.00 98.69 174 ASP A C 1
ATOM 1404 O O . ASP A 1 174 ? -2.924 -15.777 -7.570 1.00 98.69 174 ASP A O 1
ATOM 1408 N N . LEU A 1 175 ? -0.936 -15.061 -6.815 1.00 98.50 175 LEU A N 1
ATOM 1409 C CA . LEU A 1 175 ? -1.224 -15.314 -5.402 1.00 98.50 175 LEU A CA 1
ATOM 1410 C C . LEU A 1 175 ? -2.387 -14.454 -4.891 1.00 98.50 175 LEU A C 1
ATOM 1412 O O . LEU A 1 175 ? -3.267 -14.960 -4.192 1.00 98.50 175 LEU A O 1
ATOM 1416 N N . LEU A 1 176 ? -2.398 -13.162 -5.226 1.00 98.62 176 LEU A N 1
ATOM 1417 C CA . LEU A 1 176 ? -3.447 -12.239 -4.799 1.00 98.62 176 LEU A CA 1
ATOM 1418 C C . LEU A 1 176 ? -4.811 -12.594 -5.416 1.00 98.62 176 LEU A C 1
ATOM 1420 O O . LEU A 1 176 ? -5.816 -12.602 -4.707 1.00 98.62 176 LEU A O 1
ATOM 1424 N N . ASP A 1 177 ? -4.855 -12.938 -6.702 1.00 98.75 177 ASP A N 1
ATOM 1425 C CA . ASP A 1 177 ? -6.089 -13.356 -7.378 1.00 98.75 177 ASP A CA 1
ATOM 1426 C C . ASP A 1 177 ? -6.612 -14.691 -6.833 1.00 98.75 177 ASP A C 1
ATOM 1428 O O . ASP A 1 177 ? -7.812 -14.836 -6.585 1.00 98.75 177 ASP A O 1
ATOM 1432 N N . ALA A 1 178 ? -5.713 -15.636 -6.535 1.00 98.56 178 ALA A N 1
ATOM 1433 C CA . ALA A 1 178 ? -6.068 -16.886 -5.870 1.00 98.56 178 ALA A CA 1
ATOM 1434 C C . ALA A 1 178 ? -6.647 -16.647 -4.467 1.00 98.56 178 ALA A C 1
ATOM 1436 O O . ALA A 1 178 ? -7.615 -17.305 -4.083 1.00 98.56 178 ALA A O 1
ATOM 1437 N N . ARG A 1 179 ? -6.109 -15.683 -3.706 1.00 98.19 179 ARG A N 1
ATOM 1438 C CA . ARG A 1 179 ? -6.678 -15.283 -2.410 1.00 98.19 179 ARG A CA 1
ATOM 1439 C C . ARG A 1 179 ? -8.086 -14.715 -2.566 1.00 98.19 179 ARG A C 1
ATOM 1441 O O . ARG A 1 179 ? -8.994 -15.182 -1.887 1.00 98.19 179 ARG A O 1
ATOM 1448 N N . LEU A 1 180 ? -8.274 -13.759 -3.472 1.00 98.50 180 LEU A N 1
ATOM 1449 C CA . LEU A 1 180 ? -9.571 -13.122 -3.741 1.00 98.50 180 LEU A CA 1
ATOM 1450 C C . LEU A 1 180 ? -10.580 -14.064 -4.433 1.00 98.50 180 LEU A C 1
ATOM 1452 O O . LEU A 1 180 ? -11.765 -13.753 -4.545 1.00 98.50 180 LEU A O 1
ATOM 1456 N N . SER A 1 181 ? -10.121 -15.223 -4.914 1.00 98.12 181 SER A N 1
ATOM 1457 C CA . SER A 1 181 ? -10.975 -16.293 -5.439 1.00 98.12 181 SER A CA 1
ATOM 1458 C C . SER A 1 181 ? -11.580 -17.173 -4.347 1.00 98.12 181 SER A C 1
ATOM 1460 O O . SER A 1 181 ? -12.538 -17.897 -4.625 1.00 98.12 181 SER A O 1
ATOM 1462 N N . GLN A 1 182 ? -11.034 -17.149 -3.129 1.00 97.38 182 GLN A N 1
ATOM 1463 C CA . GLN A 1 182 ? -11.554 -17.960 -2.033 1.00 97.38 182 GLN A CA 1
ATOM 1464 C C . GLN A 1 182 ? -12.967 -17.496 -1.643 1.00 97.38 182 GLN A C 1
ATOM 1466 O O . GLN A 1 182 ? -13.260 -16.297 -1.705 1.00 97.38 182 GLN A O 1
ATOM 1471 N N . PRO A 1 183 ? -13.853 -18.419 -1.220 1.00 93.25 183 PRO A N 1
ATOM 1472 C CA . PRO A 1 183 ? -15.153 -18.049 -0.672 1.00 93.25 183 PRO A CA 1
ATOM 1473 C C . PRO A 1 183 ? -15.003 -16.998 0.435 1.00 93.25 183 PRO A C 1
ATOM 1475 O O . PRO A 1 183 ? -14.030 -17.023 1.182 1.00 93.25 183 PRO A O 1
ATOM 1478 N N . GLU A 1 184 ? -15.951 -16.061 0.518 1.00 91.88 184 GLU A N 1
ATOM 1479 C CA . GLU A 1 184 ? -15.991 -14.968 1.512 1.00 91.88 184 GLU A CA 1
ATOM 1480 C C . GLU A 1 184 ? -14.906 -13.873 1.368 1.00 91.88 184 GLU A C 1
ATOM 1482 O O . GLU A 1 184 ? -15.058 -12.779 1.923 1.00 91.88 184 GLU A O 1
ATOM 1487 N N . HIS A 1 185 ? -13.867 -14.091 0.554 1.00 95.25 185 HIS A N 1
ATOM 1488 C CA . HIS A 1 185 ? -12.758 -13.153 0.343 1.00 95.25 185 HIS A CA 1
ATOM 1489 C C . HIS A 1 185 ? -13.015 -12.141 -0.778 1.00 95.25 185 HIS A C 1
ATOM 1491 O O . HIS A 1 185 ? -12.288 -12.050 -1.763 1.00 95.25 185 HIS A O 1
ATOM 1497 N N . LEU A 1 186 ? -14.031 -11.296 -0.576 1.00 96.06 186 LEU A N 1
ATOM 1498 C CA . LEU A 1 186 ? -14.217 -10.085 -1.389 1.00 96.06 186 LEU A CA 1
ATOM 1499 C C . LEU A 1 186 ? -13.106 -9.040 -1.174 1.00 96.06 186 LEU A C 1
ATOM 1501 O O . LEU A 1 186 ? -12.970 -8.136 -1.996 1.00 96.06 186 LEU A O 1
ATOM 1505 N N . TYR A 1 187 ? -12.355 -9.170 -0.078 1.00 98.25 187 TYR A N 1
ATOM 1506 C CA . TYR A 1 187 ? -11.225 -8.342 0.345 1.00 98.25 187 TYR A CA 1
ATOM 1507 C C . TYR A 1 187 ? -10.075 -9.243 0.824 1.00 98.25 187 TYR A C 1
ATOM 1509 O O . TYR A 1 187 ? -10.269 -10.435 1.090 1.00 98.25 187 TYR A O 1
ATOM 1517 N N . ILE A 1 188 ? -8.865 -8.685 0.914 1.00 98.44 188 ILE A N 1
ATOM 1518 C CA . ILE A 1 188 ? -7.620 -9.465 0.995 1.00 98.44 188 ILE A CA 1
ATOM 1519 C C . ILE A 1 188 ? -7.493 -10.234 2.313 1.00 98.44 188 ILE A C 1
ATOM 1521 O O . ILE A 1 188 ? -7.281 -11.451 2.317 1.00 98.44 188 ILE A O 1
ATOM 1525 N N . ALA A 1 189 ? -7.561 -9.529 3.442 1.00 98.19 189 ALA A N 1
ATOM 1526 C CA . ALA A 1 189 ? -7.197 -10.121 4.726 1.00 98.19 189 ALA A CA 1
ATOM 1527 C C . ALA A 1 189 ? -8.376 -10.813 5.407 1.00 98.19 189 ALA A C 1
ATOM 1529 O O . ALA A 1 189 ? -8.254 -11.981 5.769 1.00 98.19 189 ALA A O 1
ATOM 1530 N N . LEU A 1 190 ? -9.503 -10.113 5.550 1.00 97.81 190 LEU A N 1
ATOM 1531 C CA . LEU A 1 190 ? -10.672 -10.563 6.305 1.00 97.81 190 LEU A CA 1
ATOM 1532 C C . LEU A 1 190 ? -11.902 -10.694 5.395 1.00 97.81 190 LEU A C 1
ATOM 1534 O O . LEU A 1 190 ? -12.001 -9.983 4.391 1.00 97.81 190 LEU A O 1
ATOM 1538 N N . PRO A 1 191 ? -12.856 -11.578 5.731 1.00 94.19 191 PRO A N 1
ATOM 1539 C CA . PRO A 1 191 ? -14.095 -11.693 4.978 1.00 94.19 191 PRO A CA 1
ATOM 1540 C C . PRO A 1 191 ? -14.978 -10.449 5.157 1.00 94.19 191 PRO A C 1
ATOM 1542 O O . PRO A 1 191 ? -15.060 -9.853 6.233 1.00 94.19 191 PRO A O 1
ATOM 1545 N N . GLY A 1 192 ? -15.662 -10.056 4.082 1.00 90.81 192 GLY A N 1
ATOM 1546 C CA . GLY A 1 192 ? -16.734 -9.053 4.108 1.00 90.81 192 GLY A CA 1
ATOM 1547 C C . GLY A 1 192 ? -16.331 -7.577 4.253 1.00 90.81 192 GLY A C 1
ATOM 1548 O O . GLY A 1 192 ? -17.174 -6.722 3.979 1.00 90.81 192 GLY A O 1
ATOM 1549 N N . ARG A 1 193 ? -15.086 -7.234 4.621 1.00 95.75 193 ARG A N 1
ATOM 1550 C CA . ARG A 1 193 ? -14.651 -5.826 4.754 1.00 95.75 193 ARG A CA 1
ATOM 1551 C C . ARG A 1 193 ? -13.192 -5.578 4.347 1.00 95.75 193 ARG A C 1
ATOM 1553 O O . ARG A 1 193 ? -12.366 -6.470 4.542 1.00 95.75 193 ARG A O 1
ATOM 1560 N N . PRO A 1 194 ? -12.862 -4.378 3.823 1.00 98.25 194 PRO A N 1
ATOM 1561 C CA . PRO A 1 194 ? -11.480 -4.004 3.566 1.00 98.25 194 PRO A CA 1
ATOM 1562 C C . PRO A 1 194 ? -10.729 -3.763 4.875 1.00 98.25 194 PRO A C 1
ATOM 1564 O O . PRO A 1 194 ? -11.315 -3.442 5.909 1.00 98.25 194 PRO A O 1
ATOM 1567 N N . THR A 1 195 ? -9.413 -3.899 4.802 1.00 98.81 195 THR A N 1
ATOM 1568 C CA . THR A 1 195 ? -8.478 -3.721 5.916 1.00 98.81 195 THR A CA 1
ATOM 1569 C C . THR A 1 195 ? -7.270 -2.906 5.466 1.00 98.81 195 THR A C 1
ATOM 1571 O O . THR A 1 195 ? -7.171 -2.502 4.304 1.00 98.81 195 THR A O 1
ATOM 1574 N N . LEU A 1 196 ? -6.303 -2.696 6.363 1.00 98.75 196 LEU A N 1
ATOM 1575 C CA . LEU A 1 196 ? -5.026 -2.076 5.992 1.00 98.75 196 LEU A CA 1
ATOM 1576 C C . LEU A 1 196 ? -4.342 -2.791 4.817 1.00 98.75 196 LEU A C 1
ATOM 1578 O O . LEU A 1 196 ? -3.719 -2.130 3.986 1.00 98.75 196 LEU A O 1
ATOM 1582 N N . ALA A 1 197 ? -4.500 -4.116 4.710 1.00 98.75 197 ALA A N 1
ATOM 1583 C CA . ALA A 1 197 ? -3.952 -4.887 3.599 1.00 98.75 197 ALA A CA 1
ATOM 1584 C C . ALA A 1 197 ? -4.506 -4.400 2.252 1.00 98.75 197 ALA A C 1
ATOM 1586 O O . ALA A 1 197 ? -3.740 -4.165 1.322 1.00 98.75 197 ALA A O 1
ATOM 1587 N N . ASP A 1 198 ? -5.814 -4.169 2.154 1.00 98.81 198 ASP A N 1
ATOM 1588 C CA . ASP A 1 198 ? -6.451 -3.707 0.921 1.00 98.81 198 ASP A CA 1
ATOM 1589 C C . ASP A 1 198 ? -5.921 -2.334 0.490 1.00 98.81 198 ASP A C 1
ATOM 1591 O O . ASP A 1 198 ? -5.562 -2.145 -0.673 1.00 98.81 198 ASP A O 1
ATOM 1595 N N . VAL A 1 199 ? -5.767 -1.404 1.439 1.00 98.56 199 VAL A N 1
ATOM 1596 C CA . VAL A 1 199 ? -5.168 -0.081 1.182 1.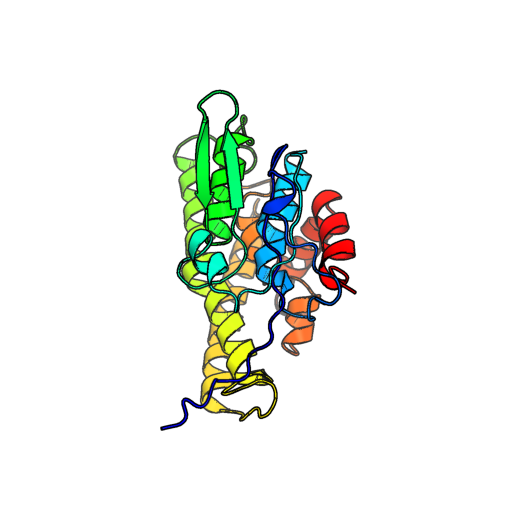00 98.56 199 VAL A CA 1
ATOM 1597 C C . VAL A 1 199 ? -3.704 -0.205 0.752 1.00 98.56 199 VAL A C 1
ATOM 1599 O O . VAL A 1 199 ? -3.247 0.528 -0.124 1.00 98.56 199 VAL A O 1
ATOM 1602 N N . ALA A 1 200 ? -2.947 -1.137 1.333 1.00 98.38 200 ALA A N 1
ATOM 1603 C CA . ALA A 1 200 ? -1.539 -1.327 1.000 1.00 98.38 200 ALA A CA 1
ATOM 1604 C C . ALA A 1 200 ? -1.321 -1.955 -0.385 1.00 98.38 200 ALA A C 1
ATOM 1606 O O . ALA A 1 200 ? -0.347 -1.604 -1.061 1.00 98.38 200 ALA A O 1
ATOM 1607 N N . PHE A 1 201 ? -2.188 -2.878 -0.804 1.00 98.62 201 PHE A N 1
ATOM 1608 C CA . PHE A 1 201 ? -2.086 -3.563 -2.095 1.00 98.62 201 PHE A CA 1
ATOM 1609 C C . PHE A 1 201 ? -2.674 -2.754 -3.252 1.00 98.62 201 PHE A C 1
ATOM 1611 O O . PHE A 1 201 ? -2.135 -2.836 -4.356 1.00 98.62 201 PHE A O 1
ATOM 1618 N N . LEU A 1 202 ? -3.734 -1.967 -3.024 1.00 98.50 202 LEU A N 1
ATOM 1619 C CA . LEU A 1 202 ? -4.473 -1.277 -4.090 1.00 98.50 202 LEU A CA 1
ATOM 1620 C C . LEU A 1 202 ? -3.573 -0.489 -5.058 1.00 98.50 202 LEU A C 1
ATOM 1622 O O . LEU A 1 202 ? -3.686 -0.709 -6.266 1.00 98.50 202 LEU A O 1
ATOM 1626 N N . PRO A 1 203 ? -2.610 0.331 -4.592 1.00 95.94 203 PRO A N 1
ATOM 1627 C CA . PRO A 1 203 ? -1.752 1.110 -5.485 1.00 95.94 203 PRO A CA 1
ATOM 1628 C C . PRO A 1 203 ? -0.791 0.276 -6.341 1.00 95.94 203 PRO A C 1
ATOM 1630 O O . PRO A 1 203 ? -0.065 0.839 -7.150 1.00 95.94 203 PRO A O 1
ATOM 1633 N N . PHE A 1 204 ? -0.736 -1.042 -6.139 1.00 97.38 204 PHE A N 1
ATOM 1634 C CA . PHE A 1 204 ? 0.105 -1.988 -6.877 1.00 97.38 204 PHE A CA 1
ATOM 1635 C C . PHE A 1 204 ? -0.712 -3.017 -7.675 1.00 97.38 204 PHE A C 1
ATOM 1637 O O . PHE A 1 204 ? -0.133 -3.883 -8.333 1.00 97.38 204 PHE A O 1
ATOM 1644 N N . ALA A 1 205 ? -2.043 -2.957 -7.601 1.00 97.44 205 ALA A N 1
ATOM 1645 C CA . ALA A 1 205 ? -2.939 -3.959 -8.170 1.00 97.44 205 ALA A CA 1
ATOM 1646 C C . ALA A 1 205 ? -4.272 -3.336 -8.632 1.00 97.44 205 ALA A C 1
ATOM 1648 O O . ALA A 1 205 ? -5.340 -3.892 -8.404 1.00 97.44 205 ALA A O 1
ATOM 1649 N N . MET A 1 206 ? -4.205 -2.172 -9.282 1.00 96.12 206 MET A N 1
ATOM 1650 C CA . MET A 1 206 ? -5.348 -1.477 -9.891 1.00 96.12 206 MET A CA 1
ATOM 1651 C C . MET A 1 206 ? -5.117 -1.260 -11.397 1.00 96.12 206 MET A C 1
ATOM 1653 O O . MET A 1 206 ? -3.956 -1.264 -11.813 1.00 96.12 206 MET A O 1
ATOM 1657 N N . PRO A 1 207 ? -6.160 -1.030 -12.221 1.00 96.06 207 PRO A N 1
ATOM 1658 C CA . PRO A 1 207 ? -6.048 -0.999 -13.685 1.00 96.06 207 PRO A CA 1
ATOM 1659 C C . PRO A 1 207 ? -4.914 -0.123 -14.234 1.00 96.06 207 PRO A C 1
ATOM 1661 O O . PRO A 1 207 ? -4.132 -0.588 -15.059 1.00 96.06 207 PRO A O 1
ATOM 1664 N N . ALA A 1 208 ? -4.740 1.089 -13.699 1.00 93.31 208 ALA A N 1
ATOM 1665 C CA . ALA A 1 208 ? -3.673 1.999 -14.123 1.00 93.31 208 ALA A CA 1
ATOM 1666 C C . ALA A 1 208 ? -2.256 1.416 -13.929 1.00 93.31 208 ALA A C 1
ATOM 1668 O O . ALA A 1 208 ? -1.345 1.710 -14.695 1.00 93.31 208 ALA A O 1
ATOM 1669 N N . ILE A 1 209 ? -2.052 0.558 -12.925 1.00 94.12 209 ILE A N 1
ATOM 1670 C CA . ILE A 1 209 ? -0.759 -0.099 -12.681 1.00 94.12 209 ILE A CA 1
ATOM 1671 C C . ILE A 1 209 ? -0.496 -1.182 -13.721 1.00 94.12 209 ILE A C 1
ATOM 1673 O O . ILE A 1 209 ? 0.610 -1.272 -14.250 1.00 94.12 209 ILE A O 1
ATOM 1677 N N . PHE A 1 210 ? -1.512 -1.979 -14.044 1.00 96.62 210 PHE A N 1
ATOM 1678 C CA . PHE A 1 210 ? -1.421 -2.981 -15.105 1.00 96.62 210 PHE A CA 1
ATOM 1679 C C . PHE A 1 210 ? -1.120 -2.325 -16.459 1.00 96.62 210 PHE A C 1
ATOM 1681 O O . PHE A 1 210 ? -0.233 -2.789 -17.176 1.00 96.62 210 PHE A O 1
ATOM 1688 N N . GLU A 1 211 ? -1.752 -1.186 -16.750 1.00 94.56 211 GLU A N 1
ATOM 1689 C CA . GLU A 1 211 ? -1.474 -0.376 -17.939 1.00 94.56 211 GLU A CA 1
ATOM 1690 C C . GLU A 1 211 ? -0.028 0.150 -17.967 1.00 94.56 211 GLU A C 1
ATOM 1692 O O . GLU A 1 211 ? 0.665 -0.016 -18.972 1.00 94.56 211 GLU A O 1
ATOM 1697 N N . ILE A 1 212 ? 0.484 0.690 -16.849 1.00 91.38 212 ILE A N 1
ATOM 1698 C CA . ILE A 1 212 ? 1.890 1.130 -16.728 1.00 91.38 212 ILE A CA 1
ATOM 1699 C C . ILE A 1 212 ? 2.867 -0.003 -17.076 1.00 91.38 212 ILE A C 1
ATOM 1701 O O . ILE A 1 212 ? 3.905 0.239 -17.703 1.00 91.38 212 ILE A O 1
ATOM 1705 N N . PHE A 1 213 ? 2.546 -1.235 -16.688 1.00 94.25 213 PHE A N 1
ATOM 1706 C CA . PHE A 1 213 ? 3.371 -2.408 -16.964 1.00 94.25 213 PHE A CA 1
ATOM 1707 C C . PHE A 1 213 ? 3.101 -3.068 -18.324 1.00 94.25 213 PHE A C 1
ATOM 1709 O O . PHE A 1 213 ? 3.808 -4.014 -18.676 1.00 94.25 213 PHE A O 1
ATOM 1716 N N . GLY A 1 214 ? 2.121 -2.589 -19.097 1.00 95.56 214 GLY A N 1
ATOM 1717 C CA . GLY A 1 214 ? 1.727 -3.203 -20.367 1.00 95.56 214 GLY A CA 1
ATOM 1718 C C . GLY A 1 214 ? 1.180 -4.621 -20.187 1.00 95.56 214 GLY A C 1
ATOM 1719 O O . GLY A 1 214 ? 1.466 -5.508 -20.992 1.00 95.56 214 GLY A O 1
ATOM 1720 N N . VAL A 1 215 ? 0.449 -4.860 -19.098 1.00 97.00 215 VAL A N 1
ATOM 1721 C CA . VAL A 1 215 ? -0.123 -6.162 -18.756 1.00 97.00 215 VAL A CA 1
ATOM 1722 C C . VAL A 1 215 ? -1.642 -6.088 -18.797 1.00 97.00 215 VAL A C 1
ATOM 1724 O O . VAL A 1 215 ? -2.239 -5.178 -18.236 1.00 97.00 215 VAL A O 1
ATOM 1727 N N . ASP A 1 216 ? -2.275 -7.084 -19.411 1.00 97.44 216 ASP A N 1
ATOM 1728 C CA . ASP A 1 216 ? -3.728 -7.219 -19.377 1.00 97.44 216 ASP A CA 1
ATOM 1729 C C . ASP A 1 216 ? -4.203 -7.735 -18.006 1.00 97.44 216 ASP A C 1
ATOM 1731 O O . ASP A 1 216 ? -3.908 -8.871 -17.615 1.00 97.44 216 ASP A O 1
ATOM 1735 N N . ILE A 1 217 ? -4.949 -6.894 -17.282 1.00 98.00 217 ILE A N 1
ATOM 1736 C CA . ILE A 1 217 ? -5.547 -7.226 -15.982 1.00 98.00 217 ILE A CA 1
ATOM 1737 C C . ILE A 1 217 ? -6.615 -8.325 -16.089 1.00 98.00 217 ILE A C 1
ATOM 1739 O O . ILE A 1 217 ? -6.894 -8.986 -15.093 1.00 98.00 217 ILE A O 1
ATOM 1743 N N . SER A 1 218 ? -7.184 -8.582 -17.276 1.00 97.50 218 SER A N 1
ATOM 1744 C CA . SER A 1 218 ? -8.210 -9.621 -17.478 1.00 97.50 218 SER A CA 1
ATOM 1745 C C . SER A 1 218 ? -7.732 -11.028 -17.090 1.00 97.50 218 SER A C 1
ATOM 1747 O O . SER A 1 218 ? -8.542 -11.898 -16.768 1.00 97.50 218 SER A O 1
ATOM 1749 N N . ARG A 1 219 ? -6.408 -11.229 -17.040 1.00 98.00 219 ARG A N 1
ATOM 1750 C CA . ARG A 1 219 ? -5.749 -12.447 -16.548 1.00 98.00 219 ARG A CA 1
ATOM 1751 C C . ARG A 1 219 ? -5.981 -12.705 -15.053 1.00 98.00 219 ARG A C 1
ATOM 1753 O O . ARG A 1 219 ? -5.883 -13.854 -14.637 1.00 98.00 219 ARG A O 1
ATOM 1760 N N . TRP A 1 220 ? -6.296 -11.665 -14.278 1.00 98.69 220 TRP A N 1
ATOM 1761 C CA . TRP A 1 220 ? -6.603 -11.716 -12.844 1.00 98.69 220 TRP A CA 1
ATOM 1762 C C . TRP A 1 220 ? -7.982 -11.089 -12.574 1.00 98.69 220 TRP A C 1
ATOM 1764 O O . TRP A 1 220 ? -8.092 -9.954 -12.089 1.00 98.69 220 TRP A O 1
ATOM 1774 N N . PRO A 1 221 ? -9.072 -11.797 -12.920 1.00 98.44 221 PRO A N 1
ATOM 1775 C CA . PRO A 1 221 ? -10.421 -11.244 -12.865 1.00 98.44 221 PRO A CA 1
ATOM 1776 C C . PRO A 1 221 ? -10.879 -10.898 -11.442 1.00 98.44 221 PRO A C 1
ATOM 1778 O O . PRO A 1 221 ? -11.731 -10.020 -11.274 1.00 98.44 221 PRO A O 1
ATOM 1781 N N . LYS A 1 222 ? -10.341 -11.549 -10.401 1.00 98.69 222 LYS A N 1
ATOM 1782 C CA . LYS A 1 222 ? -10.672 -11.206 -9.012 1.00 98.69 222 LYS A CA 1
ATOM 1783 C C . LYS A 1 222 ? -9.940 -9.958 -8.558 1.00 98.69 222 LYS A C 1
ATOM 1785 O O . LYS A 1 222 ? -10.562 -9.140 -7.884 1.00 98.69 222 LYS A O 1
ATOM 1790 N N . ILE A 1 223 ? -8.692 -9.755 -8.983 1.00 98.75 223 ILE A N 1
ATOM 1791 C CA . ILE A 1 223 ? -8.000 -8.472 -8.786 1.00 98.75 223 ILE A CA 1
ATOM 1792 C C . ILE A 1 223 ? -8.762 -7.346 -9.486 1.00 98.75 223 ILE A C 1
ATOM 1794 O O . ILE A 1 223 ? -9.000 -6.306 -8.871 1.00 98.75 223 ILE A O 1
ATOM 1798 N N . ALA A 1 224 ? -9.198 -7.547 -10.734 1.00 98.56 224 ALA A N 1
ATOM 1799 C CA . ALA A 1 224 ? -9.991 -6.552 -11.457 1.00 98.56 224 ALA A CA 1
ATOM 1800 C C . ALA A 1 224 ? -11.266 -6.180 -10.676 1.00 98.56 224 ALA A C 1
ATOM 1802 O O . ALA A 1 224 ? -11.480 -5.014 -10.354 1.00 98.56 224 ALA A O 1
ATOM 1803 N N . ALA A 1 225 ? -12.064 -7.172 -10.270 1.00 98.38 225 ALA A N 1
ATOM 1804 C CA . ALA A 1 225 ? -13.304 -6.931 -9.534 1.00 98.38 225 ALA A CA 1
ATOM 1805 C C . ALA A 1 225 ? -13.088 -6.291 -8.148 1.00 98.38 225 ALA A C 1
ATOM 1807 O O . ALA A 1 225 ? -13.869 -5.431 -7.734 1.00 98.38 225 ALA A O 1
ATOM 1808 N N . TRP A 1 226 ? -12.058 -6.715 -7.412 1.00 98.69 226 TRP A N 1
ATOM 1809 C CA . TRP A 1 226 ? -11.707 -6.156 -6.103 1.00 98.69 226 TRP A CA 1
ATOM 1810 C C . TRP A 1 226 ? -11.194 -4.718 -6.216 1.00 98.69 226 TRP A C 1
ATOM 1812 O O . TRP A 1 226 ? -11.639 -3.848 -5.468 1.00 98.69 226 TRP A O 1
ATOM 1822 N N . SER A 1 227 ? -10.303 -4.442 -7.169 1.00 98.62 227 SER A N 1
ATOM 1823 C CA . SER A 1 227 ? -9.735 -3.10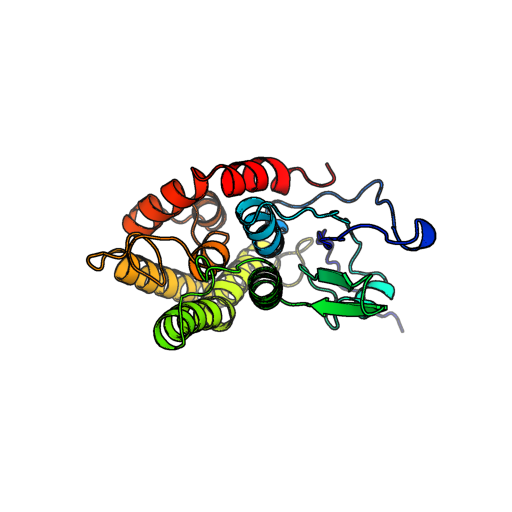3 -7.341 1.00 98.62 227 SER A CA 1
ATOM 1824 C C . SER A 1 227 ? -10.800 -2.100 -7.778 1.00 98.62 227 SER A C 1
ATOM 1826 O O . SER A 1 227 ? -10.863 -1.023 -7.192 1.00 98.62 227 SER A O 1
ATOM 1828 N N . THR A 1 228 ? -11.716 -2.471 -8.683 1.00 98.38 228 THR A N 1
ATOM 1829 C CA . THR A 1 228 ? -12.894 -1.648 -9.012 1.00 98.38 228 THR A CA 1
ATOM 1830 C C . THR A 1 228 ? -13.705 -1.313 -7.761 1.00 98.38 228 THR A C 1
ATOM 1832 O O . THR A 1 228 ? -13.986 -0.146 -7.513 1.00 98.38 228 THR A O 1
ATOM 1835 N N . ARG A 1 229 ? -13.993 -2.305 -6.911 1.00 98.31 229 ARG A N 1
ATOM 1836 C CA . ARG A 1 229 ? -14.723 -2.095 -5.648 1.00 98.31 229 ARG A CA 1
ATOM 1837 C C . ARG A 1 229 ? -14.036 -1.118 -4.713 1.00 98.31 229 ARG A C 1
ATOM 1839 O O . ARG A 1 229 ? -14.689 -0.279 -4.104 1.00 98.31 229 ARG A O 1
ATOM 1846 N N . MET A 1 230 ? -12.724 -1.269 -4.560 1.00 98.56 230 MET A N 1
ATOM 1847 C CA . MET A 1 230 ? -11.921 -0.382 -3.730 1.00 98.56 230 MET A CA 1
ATOM 1848 C C . MET A 1 230 ? -11.922 1.036 -4.303 1.00 98.56 230 MET A C 1
ATOM 1850 O O . MET A 1 230 ? -12.095 1.985 -3.550 1.00 98.56 230 MET A O 1
ATOM 1854 N N . MET A 1 231 ? -11.796 1.184 -5.622 1.00 98.06 231 MET A N 1
ATOM 1855 C CA . MET A 1 231 ? -11.806 2.477 -6.314 1.00 98.06 231 MET A CA 1
ATOM 1856 C C . MET A 1 231 ? -13.170 3.179 -6.289 1.00 98.06 231 MET A C 1
ATOM 1858 O O . MET A 1 231 ? -13.217 4.403 -6.361 1.00 98.06 231 MET A O 1
ATOM 1862 N N . GLU A 1 232 ? -14.271 2.439 -6.151 1.00 98.00 232 GLU A N 1
ATOM 1863 C CA . GLU A 1 232 ? -15.620 2.995 -5.969 1.00 98.00 232 GLU A CA 1
ATOM 1864 C C . GLU A 1 232 ? -15.843 3.591 -4.571 1.00 98.00 232 GLU A C 1
ATOM 1866 O O . GLU A 1 232 ? -16.796 4.345 -4.361 1.00 98.00 232 GLU A O 1
ATOM 1871 N N . ARG A 1 233 ? -14.969 3.293 -3.599 1.00 98.12 233 ARG A N 1
ATOM 1872 C CA . ARG A 1 233 ? -15.074 3.871 -2.255 1.00 98.12 233 ARG A CA 1
ATOM 1873 C C . ARG A 1 233 ? -14.828 5.385 -2.320 1.00 98.12 233 ARG A C 1
ATOM 1875 O O . ARG A 1 233 ? -13.820 5.797 -2.895 1.00 98.12 233 ARG A O 1
ATOM 1882 N N . PRO A 1 234 ? -15.671 6.231 -1.690 1.00 98.50 234 PRO A N 1
ATOM 1883 C CA . PRO A 1 234 ? -15.555 7.688 -1.806 1.00 98.50 234 PRO A CA 1
ATOM 1884 C C . PRO A 1 234 ? -14.178 8.249 -1.426 1.00 98.50 234 PRO A C 1
ATOM 1886 O O . PRO A 1 234 ? -13.648 9.099 -2.137 1.00 98.50 234 PRO A O 1
ATOM 1889 N N . ALA A 1 235 ? -13.584 7.744 -0.339 1.00 96.94 235 ALA A N 1
ATOM 1890 C CA . ALA A 1 235 ? -12.253 8.139 0.118 1.00 96.94 235 ALA A CA 1
ATOM 1891 C C . ALA A 1 235 ? -11.171 7.797 -0.918 1.00 96.94 235 ALA A C 1
ATOM 1893 O O . ALA A 1 235 ? -10.373 8.651 -1.297 1.00 96.94 235 ALA A O 1
ATOM 1894 N N . VAL A 1 236 ? -11.185 6.565 -1.434 1.00 97.75 236 VAL A N 1
ATOM 1895 C CA . VAL A 1 236 ? -10.237 6.107 -2.457 1.00 97.75 236 VAL A CA 1
ATOM 1896 C C . VAL A 1 236 ? -10.386 6.922 -3.736 1.00 97.75 236 VAL A C 1
ATOM 1898 O O . VAL A 1 236 ? -9.391 7.433 -4.245 1.00 97.75 236 VAL A O 1
ATOM 1901 N N . LYS A 1 237 ? -11.618 7.094 -4.226 1.00 97.25 237 LYS A N 1
ATOM 1902 C CA . LYS A 1 237 ? -11.910 7.889 -5.421 1.00 97.25 237 LYS A CA 1
ATOM 1903 C C . LYS A 1 237 ? -11.375 9.313 -5.294 1.00 97.25 237 LYS A C 1
ATOM 1905 O O . LYS A 1 237 ? -10.630 9.757 -6.159 1.00 97.25 237 LYS A O 1
ATOM 1910 N N . LYS A 1 238 ? -11.684 9.993 -4.184 1.00 94.69 238 LYS A N 1
ATOM 1911 C CA . LYS A 1 238 ? -11.193 11.348 -3.897 1.00 94.69 238 LYS A CA 1
ATOM 1912 C C . LYS A 1 238 ? -9.666 11.421 -3.969 1.00 94.69 238 LYS A C 1
ATOM 1914 O O . LYS A 1 238 ? -9.126 12.329 -4.597 1.00 94.69 238 LYS A O 1
ATOM 1919 N N . VAL A 1 239 ? -8.967 10.468 -3.348 1.00 92.38 239 VAL A N 1
ATOM 1920 C CA . VAL A 1 239 ? -7.497 10.457 -3.345 1.00 92.38 239 VAL A CA 1
ATOM 1921 C C . VAL A 1 239 ? -6.931 10.146 -4.727 1.00 92.38 239 VAL A C 1
ATOM 1923 O O . VAL A 1 239 ? -5.963 10.788 -5.120 1.00 92.38 239 VAL A O 1
ATOM 1926 N N . LEU A 1 240 ? -7.513 9.212 -5.481 1.00 92.00 240 LEU A N 1
ATOM 1927 C CA . LEU A 1 240 ? -7.055 8.885 -6.836 1.00 92.00 240 LEU A CA 1
ATOM 1928 C C . LEU A 1 240 ? -7.313 10.016 -7.841 1.00 92.00 240 LEU A C 1
ATOM 1930 O O . LEU A 1 240 ? -6.499 10.200 -8.740 1.00 92.00 240 LEU A O 1
ATOM 1934 N N . ASP A 1 241 ? -8.382 10.795 -7.664 1.00 91.06 241 ASP A N 1
ATOM 1935 C CA . ASP A 1 241 ? -8.673 11.971 -8.494 1.00 91.06 241 ASP A CA 1
ATOM 1936 C C . ASP A 1 241 ? -7.706 13.138 -8.163 1.00 91.06 241 ASP A C 1
ATOM 1938 O O . ASP A 1 241 ? -7.284 13.888 -9.045 1.00 91.06 241 ASP A O 1
ATOM 1942 N N . MET A 1 242 ? -7.302 13.276 -6.894 1.00 86.38 242 MET A N 1
ATOM 1943 C CA . MET A 1 242 ? -6.376 14.319 -6.432 1.00 86.38 242 MET A CA 1
ATOM 1944 C C . MET A 1 242 ? -4.902 13.991 -6.717 1.00 86.38 242 MET A C 1
ATOM 1946 O O . MET A 1 242 ? -4.159 14.845 -7.197 1.00 86.38 242 MET A O 1
ATOM 1950 N N . ALA A 1 243 ? -4.453 12.779 -6.382 1.00 82.06 243 ALA A N 1
ATOM 1951 C CA . ALA A 1 243 ? -3.036 12.448 -6.227 1.00 82.06 243 ALA A CA 1
ATOM 1952 C C . ALA A 1 243 ? -2.164 12.654 -7.479 1.00 82.06 243 ALA A C 1
ATOM 1954 O O . ALA A 1 243 ? -1.074 13.212 -7.336 1.00 82.06 243 ALA A O 1
ATOM 1955 N N . PRO A 1 244 ? -2.604 12.285 -8.698 1.00 74.88 244 PRO A N 1
ATOM 1956 C CA . PRO A 1 244 ? -1.823 12.523 -9.914 1.00 74.88 244 PRO A CA 1
ATOM 1957 C C . PRO A 1 244 ? -1.568 14.008 -10.204 1.00 74.88 244 PRO A C 1
ATOM 1959 O O . PRO A 1 244 ? -0.618 14.333 -10.911 1.00 74.88 244 PRO A O 1
ATOM 1962 N N . ASN A 1 245 ? -2.400 14.896 -9.652 1.00 72.31 245 ASN A N 1
ATOM 1963 C CA . ASN A 1 245 ? -2.393 16.333 -9.924 1.00 72.31 245 ASN A CA 1
ATOM 1964 C C . ASN A 1 245 ? -1.701 17.148 -8.821 1.00 72.31 245 ASN A C 1
ATOM 1966 O O . ASN A 1 245 ? -1.654 18.373 -8.894 1.00 72.31 245 ASN A O 1
ATOM 1970 N N . ILE A 1 246 ? -1.172 16.499 -7.779 1.00 67.00 246 ILE A N 1
ATOM 1971 C CA . ILE A 1 246 ? -0.517 17.209 -6.678 1.00 67.00 246 ILE A CA 1
ATOM 1972 C C . ILE A 1 246 ? 0.744 17.909 -7.196 1.00 67.00 246 ILE A C 1
ATOM 1974 O O . ILE A 1 246 ? 1.680 17.260 -7.669 1.00 67.00 246 ILE A O 1
ATOM 1978 N N . GLY A 1 247 ? 0.760 19.235 -7.050 1.00 49.16 247 GLY A N 1
ATOM 1979 C CA . GLY A 1 247 ? 1.885 20.090 -7.415 1.00 49.16 247 GLY A CA 1
ATOM 1980 C C . GLY A 1 247 ? 1.966 20.480 -8.893 1.00 49.16 247 GLY A C 1
ATOM 1981 O O . GLY A 1 247 ? 2.992 21.032 -9.284 1.00 49.16 247 GLY A O 1
ATOM 1982 N N . GLN A 1 248 ? 0.931 20.167 -9.690 1.00 44.31 248 GLN A N 1
ATOM 1983 C CA . GLN A 1 248 ? 0.703 20.713 -11.039 1.00 44.31 248 GLN A CA 1
ATOM 1984 C C . GLN A 1 248 ? 0.103 22.116 -11.004 1.00 44.31 248 GLN A C 1
ATOM 1986 O O . GLN A 1 248 ? -0.631 22.419 -10.034 1.00 44.31 248 GLN A O 1
#